Protein AF-0000000074354052 (afdb_homodimer)

InterPro domains:
  IPR057622 Probable histone-arginine methyltransferase CARM1-like, N-terminal PH domain [PF25350] (7-109)

Radius of gyration: 23.39 Å; Cα contacts (8 Å, |Δi|>4): 501; chains: 2; bounding box: 63×75×67 Å

Solvent-accessible surface area (backbone atoms only — not comparable to full-atom values): 14650 Å² total; per-residue (Å²): 132,87,76,74,74,60,53,74,43,72,28,43,28,38,32,38,60,72,40,87,70,68,42,72,45,75,46,59,20,44,34,38,42,46,92,59,32,38,36,37,25,76,29,68,84,57,49,89,54,59,51,77,39,55,42,89,58,40,46,80,41,44,43,48,68,32,30,33,37,42,37,33,72,46,42,85,48,95,86,54,77,44,56,21,47,48,34,38,40,33,35,84,37,47,65,56,36,51,51,49,53,50,50,50,52,53,50,48,52,49,46,52,50,50,50,46,49,48,52,50,47,52,49,50,53,50,51,52,52,54,54,56,58,61,67,71,108,130,86,77,74,74,60,54,74,45,73,26,42,28,39,32,39,61,72,41,87,72,69,43,70,46,75,46,60,21,42,33,37,41,46,92,62,34,39,35,37,26,76,29,68,84,56,50,89,53,60,50,77,40,56,43,90,58,40,47,79,39,45,43,48,68,32,30,34,37,42,37,32,72,44,42,85,46,95,88,54,78,45,55,22,48,46,33,37,39,32,36,81,36,46,67,57,35,50,51,49,52,50,51,51,53,52,50,45,52,49,47,51,50,51,50,48,48,47,52,48,46,53,49,50,53,50,53,52,52,53,54,57,57,61,69,71,108

Sequence (274 aa):
MDSNNNHTFTLASISLLESNPVKTVTGPLPAVFRSPELQFFLEPDGGQHSIIFDIRITQLYRLSEVQSLCVSEGSESTKEKTYSKGITIQFKDEEESSSFHGAFEQWKKEVVIQVAFFQLGFITERLLAERSNEHKYMDSNNNHTFTLASISLLESNPVKTVTGPLPAVFRSPELQFFLEPDGGQHSIIFDIRITQLYRLSEVQSLCVSEGSESTKEKTYSKGITIQFKDEEESSSFHGAFEQWKKEVVIQVAFFQLGFITERLLAERSNEHKY

Organism: Artemisia annua (NCBI:txid35608)

pLDDT: mean 84.45, std 15.11, range [26.36, 98.25]

Nearest PDB structures (foldseek):
  5a3f-assembly1_C  TM=5.938E-01  e=3.420E-02  Homo sapiens
  3suz-assembly1_A  TM=5.870E-01  e=5.029E-02  Rattus norvegicus
  3snh-assembly1_A-2  TM=5.818E-01  e=4.760E-02  Homo sapiens
  5a3f-assembly1_A  TM=5.160E-01  e=4.505E-02  Homo sapiens
  3f0w-assembly1_A  TM=5.824E-01  e=3.458E-01  Homo sapiens

Secondary structure (DSSP, 8-state):
------EEEEEEEEEETTSSSPEEEEEEEEEEEETTEEEEESSTT--S-EEEEEGGGEEEEE-SSSEEEEEE---B-SS-B---EEEEEE-SSHHHHHHHHHHHHHHHHHHHHHHHHHHHHHHHHHHHHHHHHHTT-/------EEEEEEEEEETTSSSPEEEEEEEEEEEETTEEEEESSTT--S-EEEEEGGGEEEEE-SSSEEEEEE---B-SS-B---EEEEEE-SSHHHHHHHHHHHHHHHHHHHHHHHHHHHHHHHHHHHHHHHHHTT-

Foldseek 3Di:
DPPQVWDKAFFQKKWWVPDVVIDIQGERWIWIDGVQKIKTASDHVSDDDIDIDRLQQWDWADPDLFKIKIKGQWDDDPPDGDHMTIMMTGHPGNVRVVVVVVVSVVRNVVNVVVVVVVVVVVVVVVVVVVVVVVVVD/DPPQVWDKAFFQKKWWVPDVVIDIQGERWIWIDGVQKIKTASDHVSDDDIDIDRLQQWDWADPDLFKIKIKGQWDDDPPDGDHMTIMMTGHPGNVRVVVVVVVSVVRNVVNVVVVVVVVVVVVVVVVVVVVVVVVVD

Structure (mmCIF, N/CA/C/O backbone):
data_AF-0000000074354052-model_v1
#
loop_
_entity.id
_entity.type
_entity.pdbx_description
1 polymer 'Protein arginine methyltransferase 4A'
#
loop_
_atom_site.group_PDB
_atom_site.id
_atom_site.type_symbol
_atom_site.label_atom_id
_atom_site.label_alt_id
_atom_site.label_comp_id
_atom_site.label_asym_id
_atom_site.label_entity_id
_atom_site.label_seq_id
_atom_site.pdbx_PDB_ins_code
_atom_site.Cartn_x
_atom_site.Cartn_y
_atom_site.Cartn_z
_atom_site.occupancy
_atom_site.B_iso_or_equiv
_atom_site.auth_seq_id
_atom_site.auth_comp_id
_atom_site.auth_asym_id
_atom_site.auth_atom_id
_atom_site.pdbx_PDB_model_num
ATOM 1 N N . MET A 1 1 ? 30.406 19.703 -4.809 1 26.36 1 MET A N 1
ATOM 2 C CA . MET A 1 1 ? 30.344 18.266 -4.625 1 26.36 1 MET A CA 1
ATOM 3 C C . MET A 1 1 ? 28.891 17.781 -4.715 1 26.36 1 MET A C 1
ATOM 5 O O . MET A 1 1 ? 28.047 18.203 -3.928 1 26.36 1 MET A O 1
ATOM 9 N N . ASP A 1 2 ? 28.234 17.797 -5.859 1 35.44 2 ASP A N 1
ATOM 10 C CA . ASP A 1 2 ? 26.953 17.297 -6.355 1 35.44 2 ASP A CA 1
ATOM 11 C C . ASP A 1 2 ? 26.641 15.914 -5.785 1 35.44 2 ASP A C 1
ATOM 13 O O . ASP A 1 2 ? 27.203 14.914 -6.227 1 35.44 2 ASP A O 1
ATOM 17 N N . SER A 1 3 ? 26.891 15.539 -4.562 1 38.34 3 SER A N 1
ATOM 18 C CA . SER A 1 3 ? 26.875 14.32 -3.754 1 38.34 3 SER A CA 1
ATOM 19 C C . SER A 1 3 ? 25.656 13.461 -4.059 1 38.34 3 SER A C 1
ATOM 21 O O . SER A 1 3 ? 24.578 13.688 -3.506 1 38.34 3 SER A O 1
ATOM 23 N N . ASN A 1 4 ? 25.312 13.258 -5.293 1 45.03 4 ASN A N 1
ATOM 24 C CA . ASN A 1 4 ? 24.359 12.32 -5.879 1 45.03 4 ASN A CA 1
ATOM 25 C C . ASN A 1 4 ? 24.484 10.93 -5.25 1 45.03 4 ASN A C 1
ATOM 27 O O . ASN A 1 4 ? 25.203 10.078 -5.758 1 45.03 4 ASN A O 1
ATOM 31 N N . ASN A 1 5 ? 24.875 10.789 -3.984 1 52.44 5 ASN A N 1
ATOM 32 C CA . ASN A 1 5 ? 25.031 9.547 -3.236 1 52.44 5 ASN A CA 1
ATOM 33 C C . ASN A 1 5 ? 23.984 8.516 -3.619 1 52.44 5 ASN A C 1
ATOM 35 O O . ASN A 1 5 ? 22.875 8.531 -3.094 1 52.44 5 ASN A O 1
ATOM 39 N N . ASN A 1 6 ? 24.078 8.133 -4.859 1 64 6 ASN A N 1
ATOM 40 C CA . ASN A 1 6 ? 23.266 7.008 -5.312 1 64 6 ASN A CA 1
ATOM 41 C C . ASN A 1 6 ? 23.5 5.77 -4.449 1 64 6 ASN A C 1
ATOM 43 O O . ASN A 1 6 ? 24.641 5.406 -4.176 1 64 6 ASN A O 1
ATOM 47 N N . HIS A 1 7 ? 22.641 5.453 -3.551 1 80.38 7 HIS A N 1
ATOM 48 C CA . HIS A 1 7 ? 22.656 4.203 -2.803 1 80.38 7 HIS A CA 1
ATOM 49 C C . HIS A 1 7 ? 21.938 3.094 -3.566 1 80.38 7 HIS A C 1
ATOM 51 O O . HIS A 1 7 ? 20.828 3.295 -4.055 1 80.38 7 HIS A O 1
ATOM 57 N N . THR A 1 8 ? 22.797 2.07 -3.947 1 89.69 8 THR A N 1
ATOM 58 C CA . THR A 1 8 ? 22.25 0.93 -4.676 1 89.69 8 THR A CA 1
ATOM 59 C C . THR A 1 8 ? 22.047 -0.261 -3.744 1 89.69 8 THR A C 1
ATOM 61 O O . THR A 1 8 ? 22.891 -0.535 -2.887 1 89.69 8 THR A O 1
ATOM 64 N N . PHE A 1 9 ? 20.953 -0.884 -3.863 1 95.12 9 PHE A N 1
ATOM 65 C CA . PHE A 1 9 ? 20.641 -2.1 -3.121 1 95.12 9 PHE A CA 1
ATOM 66 C C . PHE A 1 9 ? 20.422 -3.271 -4.07 1 95.12 9 PHE A C 1
ATOM 68 O O . PHE A 1 9 ? 20.031 -3.076 -5.227 1 95.12 9 PHE A O 1
ATOM 75 N N . THR A 1 10 ? 20.781 -4.418 -3.592 1 94.81 10 THR A N 1
ATOM 76 C CA . THR A 1 10 ? 20.531 -5.641 -4.344 1 94.81 10 THR A CA 1
ATOM 77 C C . THR A 1 10 ? 19.391 -6.434 -3.711 1 94.81 10 THR A C 1
ATOM 79 O O . THR A 1 10 ? 19.469 -6.852 -2.555 1 94.81 10 THR A O 1
ATOM 82 N N . LEU A 1 11 ? 18.438 -6.664 -4.504 1 96.94 11 LEU A N 1
ATOM 83 C CA . LEU A 1 11 ? 17.219 -7.309 -4.004 1 96.94 11 LEU A CA 1
ATOM 84 C C . LEU A 1 11 ? 17.156 -8.758 -4.461 1 96.94 11 LEU A C 1
ATOM 86 O O . LEU A 1 11 ? 17.625 -9.094 -5.555 1 96.94 11 LEU A O 1
ATOM 90 N N . ALA A 1 12 ? 16.547 -9.539 -3.646 1 96.75 12 ALA A N 1
ATOM 91 C CA . ALA A 1 12 ? 16.422 -10.953 -3.977 1 96.75 12 ALA A CA 1
ATOM 92 C C . ALA A 1 12 ? 15.336 -11.172 -5.035 1 96.75 12 ALA A C 1
ATOM 94 O O . ALA A 1 12 ? 15.5 -12 -5.934 1 96.75 12 ALA A O 1
ATOM 95 N N . SER A 1 13 ? 14.25 -10.469 -4.941 1 96.38 13 SER A N 1
ATOM 96 C CA . SER A 1 13 ? 13.195 -10.57 -5.945 1 96.38 13 SER A CA 1
ATOM 97 C C . SER A 1 13 ? 12.188 -9.438 -5.812 1 96.38 13 SER A C 1
ATOM 99 O O . SER A 1 13 ? 12.156 -8.742 -4.789 1 96.38 13 SER A O 1
ATOM 101 N N . ILE A 1 14 ? 11.43 -9.227 -6.844 1 96.38 14 ILE A N 1
ATOM 102 C CA . ILE A 1 14 ? 10.383 -8.211 -6.914 1 96.38 14 ILE A CA 1
ATOM 103 C C . ILE A 1 14 ? 9.109 -8.82 -7.496 1 96.38 14 ILE A C 1
ATOM 105 O O . ILE A 1 14 ? 9.164 -9.562 -8.484 1 96.38 14 ILE A O 1
ATOM 109 N N . SER A 1 15 ? 8.031 -8.57 -6.883 1 96.06 15 SER A N 1
ATOM 110 C CA . SER A 1 15 ? 6.75 -8.977 -7.449 1 96.06 15 SER A CA 1
ATOM 111 C C . SER A 1 15 ? 5.961 -7.77 -7.953 1 96.06 15 SER A C 1
ATOM 113 O O . SER A 1 15 ? 5.746 -6.809 -7.211 1 96.06 15 SER A O 1
ATOM 115 N N . LEU A 1 16 ? 5.539 -7.875 -9.156 1 95.69 16 LEU A N 1
ATOM 116 C CA . LEU A 1 16 ? 4.754 -6.82 -9.789 1 95.69 16 LEU A CA 1
ATOM 117 C C . LEU A 1 16 ? 3.264 -7.027 -9.539 1 95.69 16 LEU A C 1
ATOM 119 O O . LEU A 1 16 ? 2.648 -7.926 -10.117 1 95.69 16 LEU A O 1
ATOM 123 N N . LEU A 1 17 ? 2.676 -6.152 -8.781 1 95.88 17 LEU A N 1
ATOM 124 C CA . LEU A 1 17 ? 1.32 -6.387 -8.289 1 95.88 17 LEU A CA 1
ATOM 125 C C . LEU A 1 17 ? 0.289 -6.02 -9.352 1 95.88 17 LEU A C 1
ATOM 127 O O . LEU A 1 17 ? -0.869 -6.438 -9.266 1 95.88 17 LEU A O 1
ATOM 131 N N . GLU A 1 18 ? 0.677 -5.305 -10.32 1 91.62 18 GLU A N 1
ATOM 132 C CA . GLU A 1 18 ? -0.256 -4.898 -11.367 1 91.62 18 GLU A CA 1
ATOM 133 C C . GLU A 1 18 ? -0.514 -6.035 -12.352 1 91.62 18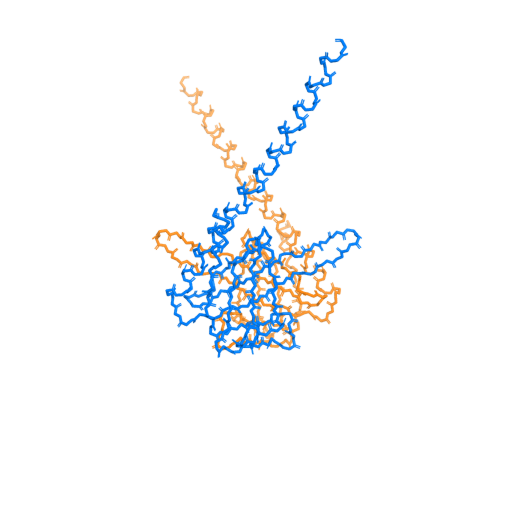 GLU A C 1
ATOM 135 O O . GLU A 1 18 ? -1.494 -6.012 -13.102 1 91.62 18 GLU A O 1
ATOM 140 N N . SER A 1 19 ? 0.412 -6.914 -12.32 1 89.62 19 SER A N 1
ATOM 141 C CA . SER A 1 19 ? 0.232 -8.055 -13.203 1 89.62 19 SER A CA 1
ATOM 142 C C . SER A 1 19 ? -0.749 -9.07 -12.617 1 89.62 19 SER A C 1
ATOM 144 O O . SER A 1 19 ? -0.775 -9.281 -11.406 1 89.62 19 SER A O 1
ATOM 146 N N . ASN A 1 20 ? -1.602 -9.625 -13.414 1 82.25 20 ASN A N 1
ATOM 147 C CA . ASN A 1 20 ? -2.531 -10.68 -13 1 82.25 20 ASN A CA 1
ATOM 148 C C . ASN A 1 20 ? -2.443 -11.891 -13.922 1 82.25 20 ASN A C 1
ATOM 150 O O . ASN A 1 20 ? -2.832 -11.82 -15.086 1 82.25 20 ASN A O 1
ATOM 154 N N . PRO A 1 21 ? -1.821 -12.953 -13.359 1 86.62 21 PRO A N 1
ATOM 155 C CA . PRO A 1 21 ? -1.34 -13.203 -11.992 1 86.62 21 PRO A CA 1
ATOM 156 C C . PRO A 1 21 ? -0.067 -12.422 -11.672 1 86.62 21 PRO A C 1
ATOM 158 O O . PRO A 1 21 ? 0.635 -11.977 -12.578 1 86.62 21 PRO A O 1
ATOM 161 N N . VAL A 1 22 ? 0.195 -12.32 -10.477 1 89.81 22 VAL A N 1
ATOM 162 C CA . VAL A 1 22 ? 1.362 -11.578 -10.016 1 89.81 22 VAL A CA 1
ATOM 163 C C . VAL A 1 22 ? 2.631 -12.188 -10.602 1 89.81 22 VAL A C 1
ATOM 165 O O . VAL A 1 22 ? 2.805 -13.406 -10.594 1 89.81 22 VAL A O 1
ATOM 168 N N . LYS A 1 23 ? 3.408 -11.32 -11.148 1 91.12 23 LYS A N 1
ATOM 169 C CA . LYS A 1 23 ? 4.688 -11.742 -11.711 1 91.12 23 LYS A CA 1
ATOM 170 C C . LYS A 1 23 ? 5.836 -11.438 -10.758 1 91.12 23 LYS A C 1
ATOM 172 O O . LYS A 1 23 ? 5.945 -10.32 -10.25 1 91.12 23 LYS A O 1
ATOM 177 N N . THR A 1 24 ? 6.652 -12.422 -10.547 1 93.44 24 THR A N 1
ATOM 178 C CA . THR A 1 24 ? 7.824 -12.234 -9.703 1 93.44 24 THR A CA 1
ATOM 179 C C . THR A 1 24 ? 9.109 -12.328 -10.523 1 93.44 24 THR A C 1
ATOM 181 O O . THR A 1 24 ? 9.273 -13.258 -11.32 1 93.44 24 THR A O 1
ATOM 184 N N . VAL A 1 25 ? 9.875 -11.336 -10.383 1 93.88 25 VAL A N 1
ATOM 185 C CA . VAL A 1 25 ? 11.195 -11.328 -11.008 1 93.88 25 VAL A CA 1
ATOM 186 C C . VAL A 1 25 ? 12.266 -11.664 -9.977 1 93.88 25 VAL A C 1
ATOM 188 O O . VAL A 1 25 ? 12.383 -10.984 -8.953 1 93.88 25 VAL A O 1
ATOM 191 N N . THR A 1 26 ? 12.961 -12.656 -10.219 1 94.38 26 THR A N 1
ATOM 192 C CA . THR A 1 26 ? 13.969 -13.102 -9.266 1 94.38 26 THR A CA 1
ATOM 193 C C . THR A 1 26 ? 15.328 -12.508 -9.609 1 94.38 26 THR A C 1
ATOM 195 O O . THR A 1 26 ? 15.695 -12.391 -10.781 1 94.38 26 THR A O 1
ATOM 198 N N . GLY A 1 27 ? 15.969 -12.203 -8.469 1 91.19 27 GLY A N 1
ATOM 199 C CA . GLY A 1 27 ? 17.25 -11.539 -8.617 1 91.19 27 GLY A CA 1
ATOM 200 C C . GLY A 1 27 ? 18.422 -12.508 -8.719 1 91.19 27 GLY A C 1
ATOM 201 O O . GLY A 1 27 ? 18.219 -13.711 -8.883 1 91.19 27 GLY A O 1
ATOM 202 N N . PRO A 1 28 ? 19.438 -11.672 -8.492 1 94.12 28 PRO A N 1
ATOM 203 C CA . PRO A 1 28 ? 19.656 -10.359 -7.895 1 94.12 28 PRO A CA 1
ATOM 204 C C . PRO A 1 28 ? 19.203 -9.211 -8.797 1 94.12 28 PRO A C 1
ATOM 206 O O . PRO A 1 28 ? 19.438 -9.242 -10.008 1 94.12 28 PRO A O 1
ATOM 209 N N . LEU A 1 29 ? 18.516 -8.156 -8.211 1 95.69 29 LEU A N 1
ATOM 210 C CA . LEU A 1 29 ? 18 -7.004 -8.93 1 95.69 29 LEU A CA 1
ATOM 211 C C . LEU A 1 29 ? 18.422 -5.703 -8.273 1 95.69 29 LEU A C 1
ATOM 213 O O . LEU A 1 29 ? 18.297 -5.543 -7.055 1 95.69 29 LEU A O 1
ATOM 217 N N . PRO A 1 30 ? 18.891 -4.762 -8.898 1 95.25 30 PRO A N 1
ATOM 218 C CA . PRO A 1 30 ? 19.312 -3.496 -8.297 1 95.25 30 PRO A CA 1
ATOM 219 C C . PRO A 1 30 ? 18.141 -2.547 -8.031 1 95.25 30 PRO A C 1
ATOM 221 O O . PRO A 1 30 ? 17.203 -2.482 -8.82 1 95.25 30 PRO A O 1
ATOM 224 N N . ALA A 1 31 ? 18.188 -1.879 -6.977 1 95.69 31 ALA A N 1
ATOM 225 C CA . ALA A 1 31 ? 17.359 -0.71 -6.66 1 95.69 31 ALA A CA 1
ATOM 226 C C . ALA A 1 31 ? 18.234 0.51 -6.379 1 95.69 31 ALA A C 1
ATOM 228 O O . ALA A 1 31 ? 19.188 0.431 -5.605 1 95.69 31 ALA A O 1
ATOM 229 N N . VAL A 1 32 ? 17.844 1.629 -6.977 1 93.88 32 VAL A N 1
ATOM 230 C CA . VAL A 1 32 ? 18.734 2.787 -6.906 1 93.88 32 VAL A CA 1
ATOM 231 C C . VAL A 1 32 ? 17.938 4.02 -6.488 1 93.88 32 VAL A C 1
ATOM 233 O O . VAL A 1 32 ? 16.891 4.316 -7.066 1 93.88 32 VAL A O 1
ATOM 236 N N . PHE A 1 33 ? 18.453 4.656 -5.492 1 92.62 33 PHE A N 1
ATOM 237 C CA . PHE A 1 33 ? 17.891 5.934 -5.078 1 92.62 33 PHE A CA 1
ATOM 238 C C . PHE A 1 33 ? 18.547 7.086 -5.844 1 92.62 33 PHE A C 1
ATOM 240 O O . PHE A 1 33 ? 19.766 7.238 -5.832 1 92.62 33 PHE A O 1
ATOM 247 N N . ARG A 1 34 ? 17.75 7.781 -6.555 1 84.88 34 ARG A N 1
ATOM 248 C CA . ARG A 1 34 ? 18.141 9.016 -7.227 1 84.88 34 ARG A CA 1
ATOM 249 C C . ARG A 1 34 ? 17.125 10.125 -6.969 1 84.88 34 ARG A C 1
ATOM 251 O O . ARG A 1 34 ? 16.062 10.164 -7.598 1 84.88 34 ARG A O 1
ATOM 258 N N . SER A 1 35 ? 17.328 10.953 -6.02 1 77.44 35 SER A N 1
ATOM 259 C CA . SER A 1 35 ? 16.344 11.938 -5.605 1 77.44 35 SER A CA 1
ATOM 260 C C . SER A 1 35 ? 15.805 12.719 -6.805 1 77.44 35 SER A C 1
ATOM 262 O O . SER A 1 35 ? 16.578 13.172 -7.652 1 77.44 35 SER A O 1
ATOM 264 N N . PRO A 1 36 ? 14.484 12.719 -6.82 1 86.69 36 PRO A N 1
ATOM 265 C CA . PRO A 1 36 ? 13.469 12.211 -5.891 1 86.69 36 PRO A CA 1
ATOM 266 C C . PRO A 1 36 ? 12.945 10.828 -6.289 1 86.69 36 PRO A C 1
ATOM 268 O O . PRO A 1 36 ? 11.805 10.484 -5.969 1 86.69 36 PRO A O 1
ATOM 271 N N . GLU A 1 37 ? 13.789 10.078 -7.055 1 90.88 37 GLU A N 1
ATOM 272 C CA . GLU A 1 37 ? 13.289 8.844 -7.645 1 90.88 37 GLU A CA 1
ATOM 273 C C . GLU A 1 37 ? 13.898 7.621 -6.961 1 90.88 37 GLU A C 1
ATOM 275 O O . GLU A 1 37 ? 15.031 7.668 -6.484 1 90.88 37 GLU A O 1
ATOM 280 N N . LEU A 1 38 ? 13.148 6.621 -6.812 1 95.38 38 LEU A N 1
ATOM 281 C CA . LEU A 1 38 ? 13.57 5.258 -6.504 1 95.38 38 LEU A CA 1
ATOM 282 C C . LEU A 1 38 ? 13.344 4.336 -7.695 1 95.38 38 LEU A C 1
ATOM 284 O O . LEU A 1 38 ? 12.211 4.184 -8.164 1 95.38 38 LEU A O 1
ATOM 288 N N . GLN A 1 39 ? 14.398 3.75 -8.203 1 95.25 39 GLN A N 1
ATOM 289 C CA . GLN A 1 39 ? 14.336 2.949 -9.422 1 95.25 39 GLN A CA 1
ATOM 290 C C . GLN A 1 39 ? 14.648 1.484 -9.133 1 95.25 39 GLN A C 1
ATOM 292 O O . GLN A 1 39 ? 15.648 1.174 -8.484 1 95.25 39 GLN A O 1
ATOM 297 N N . PHE A 1 40 ? 13.758 0.645 -9.602 1 96.38 40 PHE A N 1
ATOM 298 C CA . PHE A 1 40 ? 13.961 -0.796 -9.516 1 96.38 40 PHE A CA 1
ATOM 299 C C . PHE A 1 40 ? 14.25 -1.381 -10.891 1 96.38 40 PHE A C 1
ATOM 301 O O . PHE A 1 40 ? 13.43 -1.269 -11.805 1 96.38 40 PHE A O 1
ATOM 308 N N . PHE A 1 41 ? 15.367 -2.023 -11 1 94.69 41 PHE A N 1
ATOM 309 C CA . PHE A 1 41 ? 15.703 -2.682 -12.258 1 94.69 41 PHE A CA 1
ATOM 310 C C . PHE A 1 41 ? 15.203 -4.121 -12.266 1 94.69 41 PHE A C 1
ATOM 312 O O . PHE A 1 41 ? 15.344 -4.836 -11.273 1 94.69 41 PHE A O 1
ATOM 319 N N . LEU A 1 42 ? 14.57 -4.484 -13.297 1 94.69 42 LEU A N 1
ATOM 320 C CA . LEU A 1 42 ? 13.922 -5.789 -13.367 1 94.69 42 LEU A CA 1
ATOM 321 C C . LEU A 1 42 ? 14.789 -6.789 -14.125 1 94.69 42 LEU A C 1
ATOM 323 O O . LEU A 1 42 ? 14.344 -7.891 -14.453 1 94.69 42 LEU A O 1
ATOM 327 N N . GLU A 1 43 ? 15.945 -6.324 -14.516 1 89.38 43 GLU A N 1
ATOM 328 C CA . GLU A 1 43 ? 16.969 -7.191 -15.109 1 89.38 43 GLU A CA 1
ATOM 329 C C . GLU A 1 43 ? 18.266 -7.141 -14.312 1 89.38 43 GLU A C 1
ATOM 331 O O . GLU A 1 43 ? 18.656 -6.082 -13.812 1 89.38 43 GLU A O 1
ATOM 336 N N . PRO A 1 44 ? 18.797 -8.32 -14.102 1 75.19 44 PRO A N 1
ATOM 337 C CA . PRO A 1 44 ? 20 -8.383 -13.273 1 75.19 44 PRO A CA 1
ATOM 338 C C . PRO A 1 44 ? 21.078 -7.402 -13.727 1 75.19 44 PRO A C 1
ATOM 340 O O . PRO A 1 44 ? 21.828 -6.875 -12.906 1 75.19 44 PRO A O 1
ATOM 343 N N . ASP A 1 45 ? 21.172 -7.152 -14.969 1 74.44 45 ASP A N 1
ATOM 344 C CA . ASP A 1 45 ? 22.266 -6.301 -15.43 1 74.44 45 ASP A CA 1
ATOM 345 C C . ASP A 1 45 ? 21.844 -4.836 -15.477 1 74.44 45 ASP A C 1
ATOM 347 O O . ASP A 1 45 ? 22.562 -3.988 -16 1 74.44 45 ASP A O 1
ATOM 351 N N . GLY A 1 46 ? 20.734 -4.516 -14.828 1 67.62 46 GLY A N 1
ATOM 352 C CA . GLY A 1 46 ? 20.266 -3.143 -14.844 1 67.62 46 GLY A CA 1
ATOM 353 C C . GLY A 1 46 ? 19.75 -2.703 -16.203 1 67.62 46 GLY A C 1
ATOM 354 O O . GLY A 1 46 ? 19.969 -1.558 -16.609 1 67.62 46 GLY A O 1
ATOM 355 N N . GLY A 1 47 ? 19.266 -3.682 -16.953 1 67.44 47 GLY A N 1
ATOM 356 C CA . GLY A 1 47 ? 18.812 -3.398 -18.312 1 67.44 47 GLY A CA 1
ATOM 357 C C . GLY A 1 47 ? 17.766 -2.299 -18.375 1 67.44 47 GLY A C 1
ATOM 358 O O . GLY A 1 47 ? 17.656 -1.483 -17.453 1 67.44 47 GLY A O 1
ATOM 359 N N . GLN A 1 48 ? 17.125 -2.133 -19.422 1 76 48 GLN A N 1
ATOM 360 C CA . GLN A 1 48 ? 16.281 -0.995 -19.766 1 76 48 GLN A CA 1
ATOM 361 C C . GLN A 1 48 ? 14.93 -1.07 -19.047 1 76 48 GLN A C 1
ATOM 363 O O . GLN A 1 48 ? 14.305 -0.043 -18.781 1 76 48 GLN A O 1
ATOM 368 N N . HIS A 1 49 ? 14.586 -2.189 -18.547 1 89.75 49 HIS A N 1
ATOM 369 C CA . HIS A 1 49 ? 13.266 -2.299 -17.938 1 89.75 49 HIS A CA 1
ATOM 370 C C . HIS A 1 49 ? 13.32 -1.98 -16.453 1 89.75 49 HIS A C 1
ATOM 372 O O . HIS A 1 49 ? 14.062 -2.621 -15.695 1 89.75 49 HIS A O 1
ATOM 378 N N . SER A 1 50 ? 12.805 -0.931 -16.109 1 93.88 50 SER A N 1
ATOM 379 C CA . SER A 1 50 ? 12.797 -0.517 -14.711 1 93.88 50 SER A CA 1
ATOM 380 C C . SER A 1 50 ? 11.453 0.098 -14.32 1 93.88 50 SER A C 1
ATOM 382 O O . SER A 1 50 ? 10.648 0.437 -15.188 1 93.88 50 SER A O 1
ATOM 384 N N . ILE A 1 51 ? 11.211 0.087 -13.109 1 95.38 51 ILE A N 1
ATOM 385 C CA . ILE A 1 51 ? 10.062 0.782 -12.539 1 95.38 51 ILE A CA 1
ATOM 386 C C . ILE A 1 51 ? 10.547 1.94 -11.664 1 95.38 51 ILE A C 1
ATOM 388 O O . ILE A 1 51 ? 11.43 1.768 -10.82 1 95.38 51 ILE A O 1
ATOM 392 N N . ILE A 1 52 ? 10.023 3.098 -11.938 1 95.19 52 ILE A N 1
ATOM 393 C CA . ILE A 1 52 ? 10.453 4.281 -11.203 1 95.19 52 ILE A CA 1
ATOM 394 C C . ILE A 1 52 ? 9.328 4.754 -10.281 1 95.19 52 ILE A C 1
ATOM 396 O O . ILE A 1 52 ? 8.18 4.887 -10.711 1 95.19 52 ILE A O 1
ATOM 400 N N . PHE A 1 53 ? 9.664 5.004 -9.062 1 95.81 53 PHE A N 1
ATOM 401 C CA . PHE A 1 53 ? 8.75 5.574 -8.078 1 95.81 53 PHE A CA 1
ATOM 402 C C . PHE A 1 53 ? 9.18 6.984 -7.695 1 95.81 53 PHE A C 1
ATOM 404 O O . PHE A 1 53 ? 10.359 7.238 -7.457 1 95.81 53 PHE A O 1
ATOM 411 N N . ASP A 1 54 ? 8.234 7.906 -7.777 1 93.38 54 ASP A N 1
ATOM 412 C CA . ASP A 1 54 ? 8.43 9.203 -7.148 1 93.38 54 ASP A CA 1
ATOM 413 C C . ASP A 1 54 ? 8.359 9.094 -5.625 1 93.38 54 ASP A C 1
ATOM 415 O O . ASP A 1 54 ? 7.305 8.781 -5.07 1 93.38 54 ASP A O 1
ATOM 419 N N . ILE A 1 55 ? 9.391 9.391 -4.934 1 92.44 55 ILE A N 1
ATOM 420 C CA . ILE A 1 55 ? 9.523 9.156 -3.5 1 92.44 55 ILE A CA 1
ATOM 421 C C . ILE A 1 55 ? 8.531 10.031 -2.738 1 92.44 55 ILE A C 1
ATOM 423 O O . ILE A 1 55 ? 8.07 9.664 -1.654 1 92.44 55 ILE A O 1
ATOM 427 N N . ARG A 1 56 ? 8.172 11.164 -3.311 1 87.94 56 ARG A N 1
ATOM 428 C CA . ARG A 1 56 ? 7.293 12.125 -2.654 1 87.94 56 ARG A CA 1
ATOM 429 C C . ARG A 1 56 ? 5.906 11.523 -2.42 1 87.94 56 ARG A C 1
ATOM 431 O O . ARG A 1 56 ? 5.246 11.852 -1.432 1 87.94 56 ARG A O 1
ATOM 438 N N . ILE A 1 57 ? 5.492 10.625 -3.256 1 91.88 57 ILE A N 1
ATOM 439 C CA . ILE A 1 57 ? 4.141 10.086 -3.16 1 91.88 57 ILE A CA 1
ATOM 440 C C . ILE A 1 57 ? 4.199 8.586 -2.922 1 91.88 57 ILE A C 1
ATOM 442 O O . ILE A 1 57 ? 3.201 7.879 -3.105 1 91.88 57 ILE A O 1
ATOM 446 N N . THR A 1 58 ? 5.379 8.117 -2.668 1 94.94 58 THR A N 1
ATOM 447 C CA . THR A 1 58 ? 5.574 6.684 -2.461 1 94.94 58 THR A CA 1
ATOM 448 C C . THR A 1 58 ? 5.648 6.359 -0.972 1 94.94 58 THR A C 1
ATOM 450 O O . THR A 1 58 ? 6.242 7.113 -0.196 1 94.94 58 THR A O 1
ATOM 453 N N . GLN A 1 59 ? 5.078 5.262 -0.616 1 95.44 59 GLN A N 1
ATOM 454 C CA . GLN A 1 59 ? 5.18 4.734 0.741 1 95.44 59 GLN A CA 1
ATOM 455 C C . GLN A 1 59 ? 5.809 3.344 0.744 1 95.44 59 GLN A C 1
ATOM 457 O O . GLN A 1 59 ? 5.629 2.574 -0.201 1 95.44 59 GLN A O 1
ATOM 462 N N . LEU A 1 60 ? 6.539 3.105 1.792 1 96.94 60 LEU A N 1
ATOM 463 C CA . LEU A 1 60 ? 7.188 1.816 2.008 1 96.94 60 LEU A CA 1
ATOM 464 C C . LEU A 1 60 ? 6.664 1.148 3.273 1 96.94 60 LEU A C 1
ATOM 466 O O . LEU A 1 60 ? 6.719 1.734 4.359 1 96.94 60 LEU A O 1
ATOM 470 N N . TYR A 1 61 ? 6.137 -0.076 3.096 1 95.94 61 TYR A N 1
ATOM 471 C CA . TYR A 1 61 ? 5.559 -0.817 4.211 1 95.94 61 TYR A CA 1
ATOM 472 C C . TYR A 1 61 ? 6.352 -2.09 4.488 1 95.94 61 TYR A C 1
ATOM 474 O O . TYR A 1 61 ? 6.664 -2.848 3.566 1 95.94 61 TYR A O 1
ATOM 482 N N . ARG A 1 62 ? 6.562 -2.318 5.758 1 96.62 62 ARG A N 1
ATOM 483 C CA . ARG A 1 62 ? 7.18 -3.584 6.141 1 96.62 62 ARG A CA 1
ATOM 484 C C . ARG A 1 62 ? 6.141 -4.695 6.234 1 96.62 62 ARG A C 1
ATOM 486 O O . ARG A 1 62 ? 5.273 -4.668 7.109 1 96.62 62 ARG A O 1
ATOM 493 N N . LEU A 1 63 ? 6.309 -5.688 5.367 1 96.38 63 LEU A N 1
ATOM 494 C CA . LEU A 1 63 ? 5.391 -6.82 5.406 1 96.38 63 LEU A CA 1
ATOM 495 C C . LEU A 1 63 ? 5.93 -7.926 6.309 1 96.38 63 LEU A C 1
ATOM 497 O O . LEU A 1 63 ? 5.168 -8.75 6.812 1 96.38 63 LEU A O 1
ATOM 501 N N . SER A 1 64 ? 7.152 -8.039 6.438 1 95.56 64 SER A N 1
ATOM 502 C CA . SER A 1 64 ? 7.891 -8.977 7.277 1 95.56 64 SER A CA 1
ATOM 503 C C . SER A 1 64 ? 9.32 -8.5 7.516 1 95.56 64 SER A C 1
ATOM 505 O O . SER A 1 64 ? 9.664 -7.363 7.172 1 95.56 64 SER A O 1
ATOM 507 N N . GLU A 1 65 ? 10.125 -9.336 8.078 1 94.75 65 GLU A N 1
ATOM 508 C CA . GLU A 1 65 ? 11.523 -9 8.336 1 94.75 65 GLU A CA 1
ATOM 509 C C . GLU A 1 65 ? 12.289 -8.797 7.027 1 94.75 65 GLU A C 1
ATOM 511 O O . GLU A 1 65 ? 13.227 -8.008 6.965 1 94.75 65 GLU A O 1
ATOM 516 N N . VAL A 1 66 ? 11.82 -9.453 6.02 1 97.31 66 VAL A N 1
ATOM 517 C CA . VAL A 1 66 ? 12.648 -9.445 4.82 1 97.31 66 VAL A CA 1
ATOM 518 C C . VAL A 1 66 ? 11.812 -9.047 3.611 1 97.31 66 VAL A C 1
ATOM 520 O O . VAL A 1 66 ? 12.258 -9.172 2.469 1 97.31 66 VAL A O 1
ATOM 523 N N . GLN A 1 67 ? 10.586 -8.648 3.834 1 97.56 67 GLN A N 1
ATOM 524 C CA . GLN A 1 67 ? 9.695 -8.289 2.734 1 97.56 67 GLN A CA 1
ATOM 525 C C . GLN A 1 67 ? 9.078 -6.91 2.949 1 97.56 67 GLN A C 1
ATOM 527 O O . GLN A 1 67 ? 8.688 -6.566 4.066 1 97.56 67 GLN A O 1
ATOM 532 N N . SER A 1 68 ? 8.977 -6.148 1.881 1 97.75 68 SER A N 1
ATOM 533 C CA . SER A 1 68 ? 8.367 -4.824 1.94 1 97.75 68 SER A CA 1
ATOM 534 C C . SER A 1 68 ? 7.406 -4.605 0.777 1 97.75 68 SER A C 1
ATOM 536 O O . SER A 1 68 ? 7.449 -5.336 -0.216 1 97.75 68 SER A O 1
ATOM 538 N N . LEU A 1 69 ? 6.555 -3.77 0.962 1 98.12 69 LEU A N 1
ATOM 539 C CA . LEU A 1 69 ? 5.637 -3.293 -0.067 1 98.12 69 LEU A CA 1
ATOM 540 C C . LEU A 1 69 ? 5.918 -1.836 -0.414 1 98.12 69 LEU A C 1
ATOM 542 O O . LEU A 1 69 ? 5.973 -0.981 0.474 1 98.12 69 LEU A O 1
ATOM 546 N N . CYS A 1 70 ? 6.188 -1.551 -1.631 1 98.25 70 CYS A N 1
ATOM 547 C CA . CYS A 1 70 ? 6.398 -0.203 -2.148 1 98.25 70 CYS A CA 1
ATOM 548 C C . CYS A 1 70 ? 5.215 0.248 -2.994 1 98.25 70 CYS A C 1
ATOM 550 O O . CYS A 1 70 ? 4.867 -0.404 -3.98 1 98.25 70 CYS A O 1
ATOM 552 N N . VAL A 1 71 ? 4.582 1.406 -2.594 1 97.88 71 VAL A N 1
ATOM 553 C CA . VAL A 1 71 ? 3.346 1.797 -3.262 1 97.88 71 VAL A CA 1
ATOM 554 C C . VAL A 1 71 ? 3.367 3.295 -3.553 1 97.88 71 VAL A C 1
ATOM 556 O O . VAL A 1 71 ? 3.756 4.094 -2.699 1 97.88 71 VAL A O 1
ATOM 559 N N . SER A 1 72 ? 3.053 3.633 -4.738 1 96.06 72 SER A N 1
ATOM 560 C CA . SER A 1 72 ? 2.793 5.027 -5.078 1 96.06 72 SER A CA 1
ATOM 561 C C . SER A 1 72 ? 1.321 5.25 -5.41 1 96.06 72 SER A C 1
ATOM 563 O O . SER A 1 72 ? 0.701 4.426 -6.086 1 96.06 72 SER A O 1
ATOM 565 N N . GLU A 1 73 ? 0.833 6.32 -4.938 1 91.94 73 GLU A N 1
ATOM 566 C CA . GLU A 1 73 ? -0.598 6.582 -5.059 1 91.94 73 GLU A CA 1
ATOM 567 C C . GLU A 1 73 ? -0.932 7.203 -6.414 1 91.94 73 GLU A C 1
ATOM 569 O O . GLU A 1 73 ? -0.224 8.094 -6.883 1 91.94 73 GLU A O 1
ATOM 574 N N . GLY A 1 74 ? -2.002 6.602 -6.941 1 91.81 74 GLY A N 1
ATOM 575 C CA . GLY A 1 74 ? -2.545 7.207 -8.148 1 91.81 74 GLY A CA 1
ATOM 576 C C . GLY A 1 74 ? -3.42 8.414 -7.863 1 91.81 74 GLY A C 1
ATOM 577 O O . GLY A 1 74 ? -3.613 8.789 -6.707 1 91.81 74 GLY A O 1
ATOM 578 N N . SER A 1 75 ? -3.814 9.086 -8.969 1 83.75 75 SER A N 1
ATOM 579 C CA . SER A 1 75 ? -4.641 10.281 -8.828 1 83.75 75 SER A CA 1
ATOM 580 C C . SER A 1 75 ? -5.957 10.133 -9.578 1 83.75 75 SER A C 1
ATOM 582 O O . SER A 1 75 ? -6.02 9.453 -10.609 1 83.75 75 SER A O 1
ATOM 584 N N . GLU A 1 76 ? -6.996 10.516 -8.844 1 74.94 76 GLU A N 1
ATOM 585 C CA . GLU A 1 76 ? -8.289 10.555 -9.516 1 74.94 76 GLU A CA 1
ATOM 586 C C . GLU A 1 76 ? -8.711 11.992 -9.82 1 74.94 76 GLU A C 1
ATOM 588 O O . GLU A 1 76 ? -9.164 12.719 -8.93 1 74.94 76 GLU A O 1
ATOM 593 N N . SER A 1 77 ? -8.117 12.523 -10.711 1 68.19 77 SER A N 1
ATOM 594 C CA . SER A 1 77 ? -8.555 13.867 -11.078 1 68.19 77 SER A CA 1
ATOM 595 C C . SER A 1 77 ? -9.555 13.828 -12.227 1 68.19 77 SER A C 1
ATOM 597 O O . SER A 1 77 ? -9.711 12.789 -12.883 1 68.19 77 SER A O 1
ATOM 599 N N . THR A 1 78 ? -10.32 14.836 -12.352 1 68.38 78 THR A N 1
ATOM 600 C CA . THR A 1 78 ? -11.336 14.977 -13.391 1 68.38 78 THR A CA 1
ATOM 601 C C . THR A 1 78 ? -10.727 14.789 -14.773 1 68.38 78 THR A C 1
ATOM 603 O O . THR A 1 78 ? -11.406 14.359 -15.703 1 68.38 78 THR A O 1
ATOM 606 N N . LYS A 1 79 ? -9.547 15.094 -15 1 69 79 LYS A N 1
ATOM 607 C CA . LYS A 1 79 ? -8.992 15.094 -16.359 1 69 79 LYS A CA 1
ATOM 608 C C . LYS A 1 79 ? -8.32 13.766 -16.672 1 69 79 LYS A C 1
ATOM 610 O O . LYS A 1 79 ? -8.422 13.258 -17.781 1 69 79 LYS A O 1
ATOM 615 N N . GLU A 1 80 ? -7.52 13.141 -15.688 1 78.06 80 GLU A N 1
ATOM 616 C CA . GLU A 1 80 ? -6.766 11.922 -15.969 1 78.06 80 GLU A CA 1
ATOM 617 C C . GLU A 1 80 ? -6.73 11 -14.75 1 78.06 80 GLU A C 1
ATOM 619 O O . GLU A 1 80 ? -6.32 11.414 -13.664 1 78.06 80 GLU A O 1
ATOM 624 N N . LYS A 1 81 ? -7.332 9.883 -14.992 1 83.88 81 LYS A N 1
ATOM 625 C CA . LYS A 1 81 ? -7.27 8.852 -13.961 1 83.88 81 LYS A CA 1
ATOM 626 C C . LYS A 1 81 ? -5.957 8.07 -14.031 1 83.88 81 LYS A C 1
ATOM 628 O O . LYS A 1 81 ? -5.57 7.602 -15.109 1 83.88 81 LYS A O 1
ATOM 633 N N . THR A 1 82 ? -5.113 8.172 -13.008 1 89.31 82 THR A N 1
ATOM 634 C CA . THR A 1 82 ? -3.912 7.348 -12.914 1 89.31 82 THR A CA 1
ATOM 635 C C . THR A 1 82 ? -4.051 6.316 -11.797 1 89.31 82 THR A C 1
ATOM 637 O O . THR A 1 82 ? -4.691 6.582 -10.773 1 89.31 82 THR A O 1
ATOM 640 N N . TYR A 1 83 ? -3.541 5.238 -12.039 1 95.12 83 TYR A N 1
ATOM 641 C CA . TYR A 1 83 ? -3.584 4.152 -11.07 1 95.12 83 TYR A CA 1
ATOM 642 C C . TYR A 1 83 ? -2.34 4.16 -10.188 1 95.12 83 TYR A C 1
ATOM 644 O O . TYR A 1 83 ? -1.32 4.754 -10.547 1 95.12 83 TYR A O 1
ATOM 652 N N . SER A 1 84 ? -2.521 3.496 -9.078 1 96.06 84 SER A N 1
ATOM 653 C CA . SER A 1 84 ? -1.394 3.305 -8.18 1 96.06 84 SER A CA 1
ATOM 654 C C . SER A 1 84 ? -0.44 2.236 -8.703 1 96.06 84 SER A C 1
ATOM 656 O O . SER A 1 84 ? -0.826 1.4 -9.523 1 96.06 84 SER A O 1
ATOM 658 N N . LYS A 1 85 ? 0.75 2.367 -8.258 1 95.88 85 LYS A N 1
ATOM 659 C CA . LYS A 1 85 ? 1.775 1.36 -8.516 1 95.88 85 LYS A CA 1
ATOM 660 C C . LYS A 1 85 ? 2.197 0.667 -7.223 1 95.88 85 LYS A C 1
ATOM 662 O O . LYS A 1 85 ? 2.316 1.309 -6.18 1 95.88 85 LYS A O 1
ATOM 667 N N . GLY A 1 86 ? 2.303 -0.601 -7.312 1 97.12 86 GLY A N 1
ATOM 668 C CA . GLY A 1 86 ? 2.746 -1.353 -6.148 1 97.12 86 GLY A CA 1
ATOM 669 C C . GLY A 1 86 ? 3.607 -2.549 -6.504 1 97.12 86 GLY A C 1
ATOM 670 O O . GLY A 1 86 ? 3.33 -3.254 -7.477 1 97.12 86 GLY A O 1
ATOM 671 N N . ILE A 1 87 ? 4.668 -2.727 -5.781 1 97.56 87 ILE A N 1
ATOM 672 C CA . ILE A 1 87 ? 5.492 -3.924 -5.902 1 97.56 87 ILE A CA 1
ATOM 673 C C . ILE A 1 87 ? 5.824 -4.461 -4.512 1 97.56 87 ILE A C 1
ATOM 675 O O . ILE A 1 87 ? 5.883 -3.699 -3.543 1 97.56 87 ILE A O 1
ATOM 679 N N . THR A 1 88 ? 6 -5.723 -4.402 1 97.62 88 THR A N 1
ATOM 680 C CA . THR A 1 88 ? 6.637 -6.27 -3.207 1 97.62 88 THR A CA 1
ATOM 681 C C . THR A 1 88 ? 8.117 -6.531 -3.455 1 97.62 88 THR A C 1
ATOM 683 O O . THR A 1 88 ? 8.516 -6.887 -4.566 1 97.62 88 THR A O 1
ATOM 686 N N . ILE A 1 89 ? 8.859 -6.336 -2.471 1 97.75 89 ILE A N 1
ATOM 687 C CA . ILE A 1 89 ? 10.312 -6.484 -2.529 1 97.75 89 ILE A CA 1
ATOM 688 C C . ILE A 1 89 ? 10.758 -7.562 -1.546 1 97.75 89 ILE A C 1
ATOM 690 O O . ILE A 1 89 ? 10.352 -7.559 -0.382 1 97.75 89 ILE A O 1
ATOM 694 N N . GLN A 1 90 ? 11.539 -8.469 -1.971 1 97.69 90 GLN A N 1
ATOM 695 C CA . GLN A 1 90 ? 12.164 -9.477 -1.118 1 97.69 90 GLN A CA 1
ATOM 696 C C . GLN A 1 90 ? 13.648 -9.18 -0.919 1 97.69 90 GLN A C 1
ATOM 698 O O . GLN A 1 90 ? 14.391 -9.031 -1.891 1 97.69 90 GLN A O 1
ATOM 703 N N . PHE A 1 91 ? 14.023 -9.156 0.333 1 97.56 91 PHE A N 1
ATOM 704 C CA . PHE A 1 91 ? 15.422 -8.922 0.666 1 97.56 91 PHE A CA 1
ATOM 705 C C . PHE A 1 91 ? 16.109 -10.219 1.05 1 97.56 91 PHE A C 1
ATOM 707 O O . PHE A 1 91 ? 15.453 -11.195 1.409 1 97.56 91 PHE A O 1
ATOM 714 N N . LYS A 1 92 ? 17.391 -10.18 0.982 1 96.31 92 LYS A N 1
ATOM 715 C CA . LYS A 1 92 ? 18.172 -11.352 1.367 1 96.31 92 LYS A CA 1
ATOM 716 C C . LYS A 1 92 ? 18.062 -11.609 2.867 1 96.31 92 LYS A C 1
ATOM 718 O O . LYS A 1 92 ? 17.984 -12.766 3.297 1 96.31 92 LYS A O 1
ATOM 723 N N . ASP A 1 93 ? 18.094 -10.516 3.59 1 96.94 93 ASP A N 1
ATOM 724 C CA . ASP A 1 93 ? 18.016 -10.656 5.039 1 96.94 93 ASP A CA 1
ATOM 725 C C . ASP A 1 93 ? 17.453 -9.383 5.68 1 96.94 93 ASP A C 1
ATOM 727 O O . ASP A 1 93 ? 17.141 -8.414 4.984 1 96.94 93 ASP A O 1
ATOM 731 N N . GLU A 1 94 ? 17.344 -9.414 6.988 1 96.5 94 GLU A N 1
ATOM 732 C CA . GLU A 1 94 ? 16.719 -8.32 7.727 1 96.5 94 GLU A CA 1
ATOM 733 C C . GLU A 1 94 ? 17.578 -7.066 7.695 1 96.5 94 GLU A C 1
ATOM 735 O O . GLU A 1 94 ? 17.062 -5.945 7.695 1 96.5 94 GLU A O 1
ATOM 740 N N . GLU A 1 95 ? 18.859 -7.27 7.711 1 96.62 95 GLU A N 1
ATOM 741 C CA . GLU A 1 95 ? 19.781 -6.133 7.688 1 96.62 95 GLU A CA 1
ATOM 742 C C . GLU A 1 95 ? 19.594 -5.305 6.418 1 96.62 95 GLU A C 1
ATOM 744 O O . GLU A 1 95 ? 19.516 -4.078 6.477 1 96.62 95 GLU A O 1
ATOM 749 N N . GLU A 1 96 ? 19.531 -6.039 5.332 1 95.62 96 GLU A N 1
ATOM 750 C CA . GLU A 1 96 ? 19.297 -5.359 4.062 1 95.62 96 GLU A CA 1
ATOM 751 C C . GLU A 1 96 ? 17.953 -4.637 4.055 1 95.62 96 GLU A C 1
ATOM 753 O O . GLU A 1 96 ? 17.859 -3.5 3.582 1 95.62 96 GLU A O 1
ATOM 758 N N . SER A 1 97 ? 16.969 -5.246 4.531 1 96.88 97 SER A N 1
ATOM 759 C CA . SER A 1 97 ? 15.641 -4.641 4.609 1 96.88 97 SER A CA 1
ATOM 760 C C . SER A 1 97 ? 15.664 -3.363 5.441 1 96.88 97 SER A C 1
ATOM 762 O O . SER A 1 97 ? 15.188 -2.318 5 1 96.88 97 SER A O 1
ATOM 764 N N . SER A 1 98 ? 16.312 -3.424 6.566 1 95.75 98 SER A N 1
ATOM 765 C CA . SER A 1 98 ? 16.375 -2.277 7.469 1 95.75 98 SER A CA 1
ATOM 766 C C . SER A 1 98 ? 17.172 -1.132 6.844 1 95.75 98 SER A C 1
ATOM 768 O O . SER A 1 98 ? 16.781 0.034 6.973 1 95.75 98 SER A O 1
ATOM 770 N N . SER A 1 99 ? 18.266 -1.52 6.223 1 96.25 99 SER A N 1
ATOM 771 C CA . SER A 1 99 ? 19.078 -0.5 5.57 1 96.25 99 SER A CA 1
ATOM 772 C C . SER A 1 99 ? 18.312 0.184 4.445 1 96.25 99 SER A C 1
ATOM 774 O O . SER A 1 99 ? 18.438 1.396 4.254 1 96.25 99 SER A O 1
ATOM 776 N N . PHE A 1 100 ? 17.578 -0.569 3.713 1 96.12 100 PHE A N 1
ATOM 777 C CA . PHE A 1 100 ? 16.766 -0.023 2.631 1 96.12 100 PHE A CA 1
ATOM 778 C C . PHE A 1 100 ? 15.727 0.956 3.174 1 96.12 100 PHE A C 1
ATOM 780 O O . PHE A 1 100 ? 15.57 2.057 2.643 1 96.12 100 PHE A O 1
ATOM 787 N N . HIS A 1 101 ? 15.023 0.589 4.195 1 96.38 101 HIS A N 1
ATOM 788 C CA . HIS A 1 101 ? 14.031 1.457 4.816 1 96.38 101 HIS A CA 1
ATOM 789 C C . HIS A 1 101 ? 14.672 2.73 5.355 1 96.38 101 HIS A C 1
ATOM 791 O O . HIS A 1 101 ? 14.117 3.822 5.203 1 96.38 101 HIS A O 1
ATOM 797 N N . GLY A 1 102 ? 15.797 2.535 5.973 1 94.94 102 GLY A N 1
ATOM 798 C CA . GLY A 1 102 ? 16.531 3.705 6.426 1 94.94 102 GLY A CA 1
ATOM 799 C C . GLY A 1 102 ? 16.875 4.672 5.309 1 94.94 102 GLY A C 1
ATOM 800 O O . GLY A 1 102 ? 16.688 5.883 5.453 1 94.94 102 GLY A O 1
ATOM 801 N N . ALA A 1 103 ? 17.406 4.117 4.219 1 93.56 103 ALA A N 1
ATOM 802 C CA . ALA A 1 103 ? 17.734 4.945 3.059 1 93.56 103 ALA A C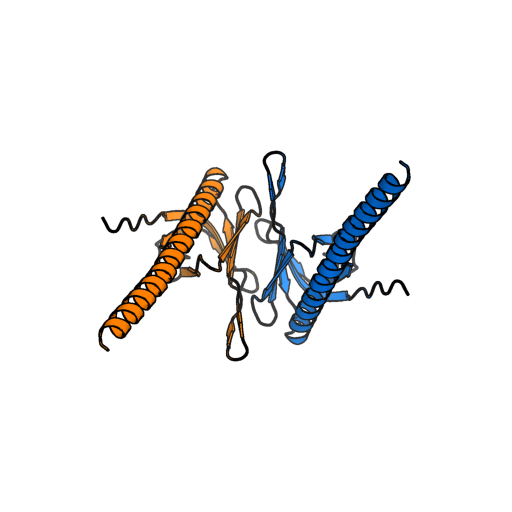A 1
ATOM 803 C C . ALA A 1 103 ? 16.484 5.645 2.523 1 93.56 103 ALA A C 1
ATOM 805 O O . ALA A 1 103 ? 16.516 6.832 2.193 1 93.56 103 ALA A O 1
ATOM 806 N N . PHE A 1 104 ? 15.406 4.934 2.461 1 94.06 104 PHE A N 1
ATOM 807 C CA . PHE A 1 104 ? 14.156 5.492 1.974 1 94.06 104 PHE A CA 1
ATOM 808 C C . PHE A 1 104 ? 13.719 6.68 2.828 1 94.06 104 PHE A C 1
ATOM 810 O O . PHE A 1 104 ? 13.359 7.73 2.299 1 94.06 104 PHE A O 1
ATOM 817 N N . GLU A 1 105 ? 13.773 6.512 4.086 1 91.56 105 GLU A N 1
ATOM 818 C CA . GLU A 1 105 ? 13.391 7.582 5 1 91.56 105 GLU A CA 1
ATOM 819 C C . GLU A 1 105 ? 14.305 8.797 4.844 1 91.56 105 GLU A C 1
ATOM 821 O O . GLU A 1 105 ? 13.844 9.938 4.879 1 91.56 105 GLU A O 1
ATOM 826 N N . GLN A 1 106 ? 15.578 8.57 4.77 1 89.06 106 GLN A N 1
ATOM 827 C CA . GLN A 1 106 ? 16.531 9.656 4.602 1 89.06 106 GLN A CA 1
ATOM 828 C C . GLN A 1 106 ? 16.281 10.43 3.312 1 89.06 106 GLN A C 1
ATOM 830 O O . GLN A 1 106 ? 16.297 11.656 3.307 1 89.06 106 GLN A O 1
ATOM 835 N N . TRP A 1 107 ? 16.031 9.68 2.283 1 87.75 107 TRP A N 1
ATOM 836 C CA . TRP A 1 107 ? 15.781 10.305 0.989 1 87.75 107 TRP A CA 1
ATOM 837 C C . TRP A 1 107 ? 14.484 11.109 1.012 1 87.75 107 TRP A C 1
ATOM 839 O O . TRP A 1 107 ? 14.406 12.203 0.443 1 87.75 107 TRP A O 1
ATOM 849 N N . LYS A 1 108 ? 13.461 10.539 1.603 1 87.5 108 LYS A N 1
ATOM 850 C CA . LYS A 1 108 ? 12.188 11.25 1.734 1 87.5 108 LYS A CA 1
ATOM 851 C C . LYS A 1 108 ? 12.375 12.578 2.469 1 87.5 108 LYS A C 1
ATOM 853 O O . LYS A 1 108 ? 11.789 13.594 2.084 1 87.5 108 LYS A O 1
ATOM 858 N N . LYS A 1 109 ? 13.133 12.617 3.539 1 85.5 109 LYS A N 1
ATOM 859 C CA . LYS A 1 109 ? 13.414 13.836 4.285 1 85.5 109 LYS A CA 1
ATOM 860 C C . LYS A 1 109 ? 14.133 14.859 3.41 1 85.5 109 LYS A C 1
ATOM 862 O O . LYS A 1 109 ? 13.828 16.062 3.469 1 85.5 109 LYS A O 1
ATOM 867 N N . GLU A 1 110 ? 15.07 14.398 2.648 1 80.94 110 GLU A N 1
ATOM 868 C CA . GLU A 1 110 ? 15.828 15.289 1.767 1 80.94 110 GLU A CA 1
ATOM 869 C C . GLU A 1 110 ? 14.922 15.938 0.727 1 80.94 110 GLU A C 1
ATOM 871 O O . GLU A 1 110 ? 15.07 17.125 0.416 1 80.94 110 GLU A O 1
ATOM 876 N N . VAL A 1 111 ? 14.086 15.18 0.168 1 79 111 VAL A N 1
ATOM 877 C CA . VAL A 1 111 ? 13.148 15.695 -0.827 1 79 111 VAL A CA 1
ATOM 878 C C . VAL A 1 111 ? 12.258 16.766 -0.196 1 79 111 VAL A C 1
ATOM 880 O O . VAL A 1 111 ? 11.984 17.797 -0.811 1 79 111 VAL A O 1
ATOM 883 N N . VAL A 1 112 ? 11.805 16.531 0.993 1 72.56 112 VAL A N 1
ATOM 884 C CA . VAL A 1 112 ? 10.961 17.5 1.7 1 72.56 112 VAL A CA 1
ATOM 885 C C . VAL A 1 112 ? 11.734 18.797 1.926 1 72.56 112 VAL A C 1
ATOM 887 O O . VAL A 1 112 ? 11.195 19.891 1.734 1 72.56 112 VAL A O 1
ATOM 890 N N . ILE A 1 113 ? 12.992 18.656 2.256 1 70.88 113 ILE A N 1
ATOM 891 C CA . ILE A 1 113 ? 13.844 19.828 2.492 1 70.88 113 ILE A CA 1
ATOM 892 C C . ILE A 1 113 ? 14.047 20.594 1.186 1 70.88 113 ILE A C 1
ATOM 894 O O . ILE A 1 113 ? 13.938 21.812 1.153 1 70.88 113 ILE A O 1
ATOM 898 N N . GLN A 1 114 ? 14.266 19.797 0.163 1 69.62 114 GLN A N 1
ATOM 899 C CA . GLN A 1 114 ? 14.469 20.438 -1.132 1 69.62 114 GLN A CA 1
ATOM 900 C C . GLN A 1 114 ? 13.219 21.188 -1.572 1 69.62 114 GLN A C 1
ATOM 902 O O . GLN A 1 114 ? 13.312 22.312 -2.084 1 69.62 114 GLN A O 1
ATOM 907 N N . VAL A 1 115 ? 12.086 20.609 -1.379 1 67.38 115 VAL A N 1
ATOM 908 C CA . VAL A 1 115 ? 10.82 21.234 -1.766 1 67.38 115 VAL A CA 1
ATOM 909 C C . VAL A 1 115 ? 10.57 22.469 -0.905 1 67.38 115 VAL A C 1
ATOM 911 O O . VAL A 1 115 ? 10.148 23.516 -1.412 1 67.38 115 VAL A O 1
ATOM 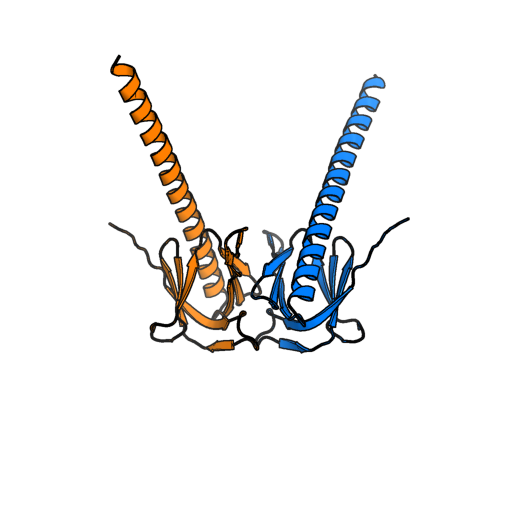914 N N . ALA A 1 116 ? 10.875 22.281 0.307 1 67.94 116 ALA A N 1
ATOM 915 C CA . ALA A 1 116 ? 10.719 23.422 1.214 1 67.94 116 ALA A CA 1
ATOM 916 C C . ALA A 1 116 ? 11.648 24.562 0.833 1 67.94 116 ALA A C 1
ATOM 918 O O . ALA A 1 116 ? 11.242 25.719 0.805 1 67.94 116 ALA A O 1
ATOM 919 N N . PHE A 1 117 ? 12.812 24.234 0.538 1 69.81 117 PHE A N 1
ATOM 920 C CA . PHE A 1 117 ? 13.781 25.234 0.125 1 69.81 117 PHE A CA 1
ATOM 921 C C . PHE A 1 117 ? 13.352 25.906 -1.175 1 69.81 117 PHE A C 1
ATOM 923 O O . PHE A 1 117 ? 13.461 27.125 -1.317 1 69.81 117 PHE A O 1
ATOM 930 N N . PHE A 1 118 ? 12.82 25 -2.033 1 68.31 118 PHE A N 1
ATOM 931 C CA . PHE A 1 118 ? 12.344 25.531 -3.309 1 68.31 118 PHE A CA 1
ATOM 932 C C . PHE A 1 118 ? 11.172 26.484 -3.102 1 68.31 118 PHE A C 1
ATOM 934 O O . PHE A 1 118 ? 11.148 27.578 -3.652 1 68.31 118 PHE A O 1
ATOM 941 N N . GLN A 1 119 ? 10.234 26.031 -2.275 1 67.19 119 GLN A N 1
ATOM 942 C CA . GLN A 1 119 ? 9.07 26.859 -1.999 1 67.19 119 GLN A CA 1
ATOM 943 C C . GLN A 1 119 ? 9.453 28.141 -1.246 1 67.19 119 GLN A C 1
ATOM 945 O O . GLN A 1 119 ? 8.938 29.219 -1.529 1 67.19 119 GLN A O 1
ATOM 950 N N . LEU A 1 120 ? 10.359 27.969 -0.299 1 70.5 120 LEU A N 1
ATOM 951 C CA . LEU A 1 120 ? 10.875 29.125 0.419 1 70.5 120 LEU A CA 1
ATOM 952 C C . LEU A 1 120 ? 11.609 30.062 -0.527 1 70.5 120 LEU A C 1
ATOM 954 O O . LEU A 1 120 ? 11.469 31.281 -0.427 1 70.5 120 LEU A O 1
ATOM 958 N N . GLY A 1 121 ? 12.43 29.469 -1.368 1 65.94 121 GLY A N 1
ATOM 959 C CA . GLY A 1 121 ? 13.109 30.266 -2.371 1 65.94 121 GLY A CA 1
ATOM 960 C C . GLY A 1 121 ? 12.156 31.031 -3.273 1 65.94 121 GLY A C 1
ATOM 961 O O . GLY A 1 121 ? 12.367 32.219 -3.553 1 65.94 121 GLY A O 1
ATOM 962 N N . PHE A 1 122 ? 11.156 30.328 -3.715 1 65.94 122 PHE A N 1
ATOM 963 C CA . PHE A 1 122 ? 10.141 30.938 -4.555 1 65.94 122 PHE A CA 1
ATOM 964 C C . PHE A 1 122 ? 9.453 32.094 -3.822 1 65.94 122 PHE A C 1
ATOM 966 O O . PHE A 1 122 ? 9.211 33.156 -4.398 1 65.94 122 PHE A O 1
ATOM 973 N N . ILE A 1 123 ? 9.18 31.891 -2.578 1 68.12 123 ILE A N 1
ATOM 974 C CA . ILE A 1 123 ? 8.523 32.906 -1.764 1 68.12 123 ILE A CA 1
ATOM 975 C C . ILE A 1 123 ? 9.469 34.094 -1.562 1 68.12 123 ILE A C 1
ATOM 977 O O . ILE A 1 123 ? 9.062 35.25 -1.692 1 68.12 123 ILE A O 1
ATOM 981 N N . THR A 1 124 ? 10.719 33.875 -1.268 1 71.19 124 THR A N 1
ATOM 982 C CA . THR A 1 124 ? 11.719 34.906 -1.052 1 71.19 124 THR A CA 1
ATOM 983 C C . THR A 1 124 ? 11.945 35.688 -2.33 1 71.19 124 THR A C 1
ATOM 985 O O . THR A 1 124 ? 12.055 36.938 -2.293 1 71.19 124 THR A O 1
ATOM 988 N N . GLU A 1 125 ? 12.008 34.969 -3.436 1 68.5 125 GLU A N 1
ATOM 989 C CA . GLU A 1 125 ? 12.195 35.625 -4.719 1 68.5 125 GLU A CA 1
ATOM 990 C C . GLU A 1 125 ? 11.016 36.531 -5.051 1 68.5 125 GLU A C 1
ATOM 992 O O . GLU A 1 125 ? 11.203 37.656 -5.539 1 68.5 125 GLU A O 1
ATOM 997 N N . ARG A 1 126 ? 9.852 36.031 -4.715 1 67.75 126 ARG A N 1
ATOM 998 C CA . ARG A 1 126 ? 8.633 36.812 -4.957 1 67.75 126 ARG A CA 1
ATOM 999 C C . ARG A 1 126 ? 8.57 38.031 -4.043 1 67.75 126 ARG A C 1
ATOM 1001 O O . ARG A 1 126 ? 8.203 39.125 -4.48 1 67.75 126 ARG A O 1
ATOM 1008 N N . LEU A 1 127 ? 8.945 37.938 -2.867 1 67.88 127 LEU A N 1
ATOM 1009 C CA . LEU A 1 127 ? 8.961 39.031 -1.905 1 67.88 127 LEU A CA 1
ATOM 1010 C C . LEU A 1 127 ? 10 40.062 -2.287 1 67.88 127 LEU A C 1
ATOM 1012 O O . LEU A 1 127 ? 9.742 41.281 -2.189 1 67.88 127 LEU A O 1
ATOM 1016 N N . LEU A 1 128 ? 11.18 39.719 -2.771 1 69.81 128 LEU A N 1
ATOM 1017 C CA . LEU A 1 128 ? 12.227 40.625 -3.213 1 69.81 128 LEU A CA 1
ATOM 1018 C C . LEU A 1 128 ? 11.805 41.344 -4.477 1 69.81 128 LEU A C 1
ATOM 1020 O O . LEU A 1 128 ? 12.055 42.562 -4.605 1 69.81 128 LEU A O 1
ATOM 1024 N N . ALA A 1 129 ? 11.086 40.656 -5.309 1 70.25 129 ALA A N 1
ATOM 1025 C CA . ALA A 1 129 ? 10.586 41.281 -6.531 1 70.25 129 ALA A CA 1
ATOM 1026 C C . ALA A 1 129 ? 9.508 42.312 -6.215 1 70.25 129 ALA A C 1
ATOM 1028 O O . ALA A 1 129 ? 9.469 43.375 -6.816 1 70.25 129 ALA A O 1
ATOM 1029 N N . GLU A 1 130 ? 8.695 41.969 -5.305 1 68.88 130 GLU A N 1
ATOM 1030 C CA . GLU A 1 130 ? 7.641 42.875 -4.887 1 68.88 130 GLU A CA 1
ATOM 1031 C C . GLU A 1 130 ? 8.227 44.125 -4.203 1 68.88 130 GLU A C 1
ATOM 1033 O O . GLU A 1 130 ? 7.762 45.25 -4.43 1 68.88 130 GLU A O 1
ATOM 1038 N N . ARG A 1 131 ? 9.227 44 -3.465 1 69.81 131 ARG A N 1
ATOM 1039 C CA . ARG A 1 131 ? 9.875 45.125 -2.777 1 69.81 131 ARG A CA 1
ATOM 1040 C C . ARG A 1 131 ? 10.633 46 -3.76 1 69.81 131 ARG A C 1
ATOM 1042 O O . ARG A 1 131 ? 10.695 47.219 -3.586 1 69.81 131 ARG A O 1
ATOM 1049 N N . SER A 1 132 ? 11.18 45.406 -4.723 1 70.5 132 SER A N 1
ATOM 1050 C CA . SER A 1 132 ? 11.906 46.188 -5.73 1 70.5 132 SER A CA 1
ATOM 1051 C C . SER A 1 132 ? 10.953 47.031 -6.566 1 70.5 132 SER A C 1
ATOM 1053 O O . SER A 1 132 ? 11.289 48.156 -6.945 1 70.5 132 SER A O 1
ATOM 1055 N N . ASN A 1 133 ? 9.805 46.562 -6.742 1 69.19 133 ASN A N 1
ATOM 1056 C CA . ASN A 1 133 ? 8.805 47.344 -7.469 1 69.19 133 ASN A CA 1
ATOM 1057 C C . ASN A 1 133 ? 8.242 48.469 -6.625 1 69.19 133 ASN A C 1
ATOM 1059 O O . ASN A 1 133 ? 7.828 49.5 -7.16 1 69.19 133 ASN A O 1
ATOM 1063 N N . GLU A 1 134 ? 8.203 48.438 -5.398 1 65.44 134 GLU A N 1
ATOM 1064 C CA . GLU A 1 134 ? 7.727 49.5 -4.488 1 65.44 134 GLU A CA 1
ATOM 1065 C C . GLU A 1 134 ? 8.719 50.656 -4.402 1 65.44 134 GLU A C 1
ATOM 1067 O O . GLU A 1 134 ? 8.336 51.781 -4.113 1 65.44 134 GLU A O 1
ATOM 1072 N N . HIS A 1 135 ? 9.922 50.469 -4.68 1 56.78 135 HIS A N 1
ATOM 1073 C CA . HIS A 1 135 ? 10.898 51.562 -4.621 1 56.78 135 HIS A CA 1
ATOM 1074 C C . HIS A 1 135 ? 10.984 52.312 -5.953 1 56.78 135 HIS A C 1
ATOM 1076 O O . HIS A 1 135 ? 11.711 53.281 -6.074 1 56.78 135 HIS A O 1
ATOM 1082 N N . LYS A 1 136 ? 10.328 51.812 -6.863 1 57.28 136 LYS A N 1
ATOM 1083 C CA . LYS A 1 136 ? 10.352 52.5 -8.156 1 57.28 136 LYS A CA 1
ATOM 1084 C C . LYS A 1 136 ? 9.266 53.562 -8.227 1 57.28 136 LYS A C 1
ATOM 1086 O O . LYS A 1 136 ? 9.18 54.281 -9.219 1 57.28 136 LYS A O 1
ATOM 1091 N N . TYR A 1 137 ? 8.352 53.812 -7.297 1 39.03 137 TYR A N 1
ATOM 1092 C CA . TYR A 1 137 ? 7.566 55.031 -7.324 1 39.03 137 TYR A CA 1
ATOM 1093 C C . TYR A 1 137 ? 8.133 56.062 -6.352 1 39.03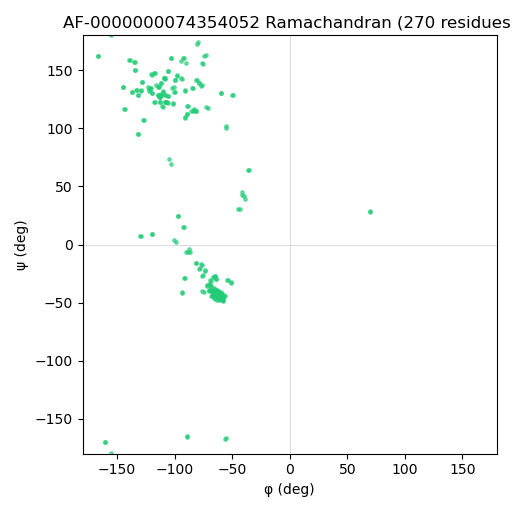 137 TYR A C 1
ATOM 1095 O O . TYR A 1 137 ? 8.664 55.688 -5.301 1 39.03 137 TYR A O 1
ATOM 1103 N N . MET B 1 1 ? -32.656 1.748 15.602 1 26.89 1 MET B N 1
ATOM 110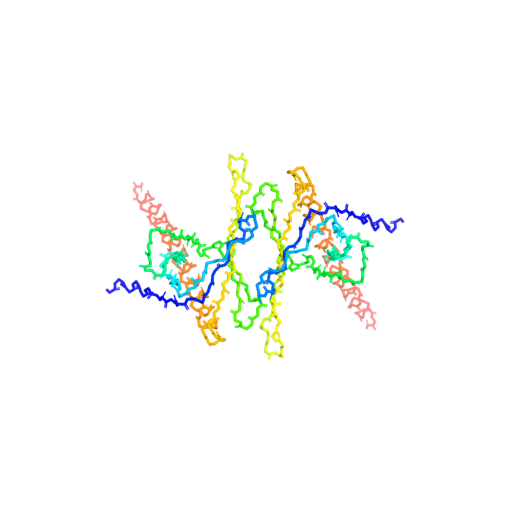4 C CA . MET B 1 1 ? -32.312 1.067 14.359 1 26.89 1 MET B CA 1
ATOM 1105 C C . MET B 1 1 ? -30.797 0.986 14.203 1 26.89 1 MET B C 1
ATOM 1107 O O . MET B 1 1 ? -30.109 2.012 14.164 1 26.89 1 MET B O 1
ATOM 1111 N N . ASP B 1 2 ? -30.047 0.196 14.945 1 35.81 2 ASP B N 1
ATOM 1112 C CA . ASP B 1 2 ? -28.656 -0.227 14.977 1 35.81 2 ASP B CA 1
ATOM 1113 C C . ASP B 1 2 ? -28.125 -0.478 13.57 1 35.81 2 ASP B C 1
ATOM 1115 O O . ASP B 1 2 ? -28.438 -1.498 12.953 1 35.81 2 ASP B O 1
ATOM 1119 N N . SER B 1 3 ? -28.359 0.272 12.531 1 38.25 3 SER B N 1
ATOM 1120 C CA . SER B 1 3 ? -28.156 0.28 11.078 1 38.25 3 SER B CA 1
ATOM 1121 C C . SER B 1 3 ? -26.781 -0.232 10.711 1 38.25 3 SER B C 1
ATOM 1123 O O . SER B 1 3 ? -25.812 0.54 10.664 1 38.25 3 SER B O 1
ATOM 1125 N N . ASN B 1 4 ? -26.297 -1.282 11.312 1 45.25 4 ASN B N 1
ATOM 1126 C CA . ASN B 1 4 ? -25.125 -2.098 11.016 1 45.25 4 ASN B CA 1
ATOM 1127 C C . ASN B 1 4 ? -25.031 -2.424 9.523 1 45.25 4 ASN B C 1
ATOM 1129 O O . ASN B 1 4 ? -25.5 -3.477 9.086 1 45.25 4 ASN B O 1
ATOM 1133 N N . ASN B 1 5 ? -25.5 -1.568 8.609 1 52.62 5 ASN B N 1
ATOM 1134 C CA . ASN B 1 5 ? -25.484 -1.725 7.156 1 52.62 5 ASN B CA 1
ATOM 1135 C C . ASN B 1 5 ? -24.219 -2.426 6.676 1 52.62 5 ASN B C 1
ATOM 1137 O O . ASN B 1 5 ? -23.172 -1.786 6.5 1 52.62 5 ASN B O 1
ATOM 1141 N N . ASN B 1 6 ? -24.109 -3.658 7.094 1 64.31 6 ASN B N 1
ATOM 1142 C CA . ASN B 1 6 ? -23.062 -4.516 6.551 1 64.31 6 ASN B CA 1
ATOM 1143 C C . ASN B 1 6 ? -23.125 -4.598 5.031 1 64.31 6 ASN B C 1
ATOM 1145 O O . ASN B 1 6 ? -24.203 -4.832 4.465 1 64.31 6 ASN B O 1
ATOM 1149 N N . HIS B 1 7 ? -22.344 -3.904 4.309 1 80.81 7 HIS B N 1
ATOM 1150 C CA . HIS B 1 7 ? -22.188 -4.047 2.867 1 80.81 7 HIS B CA 1
ATOM 1151 C C . HIS B 1 7 ? -21.188 -5.152 2.525 1 80.81 7 HIS B C 1
ATOM 1153 O O . HIS B 1 7 ? -20.094 -5.199 3.086 1 80.81 7 HIS B O 1
ATOM 1159 N N . THR B 1 8 ? -21.781 -6.227 1.854 1 89.81 8 THR B N 1
ATOM 1160 C CA . THR B 1 8 ? -20.953 -7.359 1.46 1 89.81 8 THR B CA 1
ATOM 1161 C C . THR B 1 8 ? -20.625 -7.293 -0.027 1 89.81 8 THR B C 1
ATOM 1163 O O . THR B 1 8 ? -21.469 -6.949 -0.847 1 89.81 8 THR B O 1
ATOM 1166 N N . PHE B 1 9 ? -19.422 -7.523 -0.348 1 95.19 9 PHE B N 1
ATOM 1167 C CA . PHE B 1 9 ? -18.953 -7.602 -1.727 1 95.19 9 PHE B CA 1
ATOM 1168 C C . PHE B 1 9 ? -18.422 -8.992 -2.041 1 95.19 9 PHE B C 1
ATOM 1170 O O . PHE B 1 9 ? -17.984 -9.719 -1.143 1 95.19 9 PHE B O 1
ATOM 1177 N N . THR B 1 10 ? -18.594 -9.383 -3.264 1 94.88 10 THR B N 1
ATOM 1178 C CA . THR B 1 10 ? -18.047 -10.648 -3.742 1 94.88 10 THR B CA 1
ATOM 1179 C C . THR B 1 10 ? -16.828 -10.398 -4.645 1 94.88 10 THR B C 1
ATOM 1181 O O . THR B 1 10 ? -16.953 -9.766 -5.695 1 94.88 10 THR B O 1
ATOM 1184 N N . LEU B 1 11 ? -15.789 -10.953 -4.25 1 97 11 LEU B N 1
ATOM 1185 C CA . LEU B 1 11 ? -14.531 -10.703 -4.949 1 97 11 LEU B CA 1
ATOM 1186 C C . LEU B 1 11 ? -14.133 -11.898 -5.801 1 97 11 LEU B C 1
ATOM 1188 O O . LEU B 1 11 ? -14.422 -13.047 -5.441 1 97 11 LEU B O 1
ATOM 1192 N N . ALA B 1 12 ? -13.477 -11.602 -6.859 1 96.81 12 ALA B N 1
ATOM 1193 C CA . ALA B 1 12 ? -13.031 -12.664 -7.754 1 96.81 12 ALA B CA 1
ATOM 1194 C C . ALA B 1 12 ? -11.844 -13.422 -7.172 1 96.81 12 ALA B C 1
ATOM 1196 O O . ALA B 1 12 ? -11.758 -14.641 -7.285 1 96.81 12 ALA B O 1
ATOM 1197 N N . SER B 1 13 ? -10.922 -12.719 -6.578 1 96.38 13 SER B N 1
ATOM 1198 C CA . SER B 1 13 ? -9.781 -13.367 -5.941 1 96.38 13 SER B CA 1
ATOM 1199 C C . SER B 1 13 ? -9.023 -12.398 -5.035 1 96.38 13 SER B C 1
ATOM 1201 O O . SER B 1 13 ? -9.227 -11.18 -5.117 1 96.38 13 SER B O 1
ATOM 1203 N N . ILE B 1 14 ? -8.242 -12.93 -4.168 1 96.44 14 ILE B N 1
ATOM 1204 C CA . ILE B 1 14 ? -7.406 -12.188 -3.227 1 96.44 14 ILE B CA 1
ATOM 1205 C C . ILE B 1 14 ? -5.992 -12.766 -3.229 1 96.44 14 ILE B C 1
ATOM 1207 O O . ILE B 1 14 ? -5.809 -13.984 -3.215 1 96.44 14 ILE B O 1
ATOM 1211 N N . SER B 1 15 ? -5.027 -11.93 -3.301 1 96.06 15 SER B N 1
ATOM 1212 C CA . SER B 1 15 ? -3.643 -12.367 -3.146 1 96.06 15 SER B CA 1
ATOM 1213 C C . SER B 1 15 ? -3.059 -11.898 -1.818 1 96.06 15 SER B C 1
ATOM 1215 O O . SER B 1 15 ? -3.105 -10.711 -1.499 1 96.06 15 SER B O 1
ATOM 1217 N N . LEU B 1 16 ? -2.516 -12.82 -1.119 1 95.62 16 LEU B N 1
ATOM 1218 C CA . LEU B 1 16 ? -1.892 -12.547 0.17 1 95.62 16 LEU B CA 1
ATOM 1219 C C . LEU B 1 16 ? -0.421 -12.18 -0.004 1 95.62 16 LEU B C 1
ATOM 1221 O O . LEU B 1 16 ? 0.407 -13.047 -0.296 1 95.62 16 LEU B O 1
ATOM 1225 N N . LEU B 1 17 ? -0.087 -10.961 0.279 1 95.88 17 LEU B N 1
ATOM 1226 C CA . LEU B 1 17 ? 1.232 -10.453 -0.077 1 95.88 17 LEU B CA 1
ATOM 1227 C C . LEU B 1 17 ? 2.273 -10.875 0.955 1 95.88 17 LEU B C 1
ATOM 1229 O O . LEU B 1 17 ? 3.477 -10.828 0.685 1 95.88 17 LEU B O 1
ATOM 1233 N N . GLU B 1 18 ? 1.857 -11.297 2.07 1 91.5 18 GLU B N 1
ATOM 1234 C CA . GLU B 1 18 ? 2.793 -11.703 3.115 1 91.5 18 GLU B CA 1
ATOM 1235 C C . GLU B 1 18 ? 3.355 -13.094 2.842 1 91.5 18 GLU B C 1
ATOM 1237 O O . GLU B 1 18 ? 4.379 -13.477 3.412 1 91.5 18 GLU B O 1
ATOM 1242 N N . SER B 1 19 ? 2.611 -13.758 2.055 1 89.56 19 SER B N 1
ATOM 1243 C CA . SER B 1 19 ? 3.09 -15.094 1.713 1 89.56 19 SER B CA 1
ATOM 1244 C C . SER B 1 19 ? 4.188 -15.039 0.656 1 89.56 19 SER B C 1
ATOM 1246 O O . SER B 1 19 ? 4.145 -14.195 -0.245 1 89.56 19 SER B O 1
ATOM 1248 N N . ASN B 1 20 ? 5.199 -15.82 0.78 1 81.94 20 ASN B N 1
ATOM 1249 C CA . ASN B 1 20 ? 6.273 -15.938 -0.203 1 81.94 20 ASN B CA 1
ATOM 1250 C C . ASN B 1 20 ? 6.504 -17.391 -0.62 1 81.94 20 ASN B C 1
ATOM 1252 O O . ASN B 1 20 ? 6.969 -18.203 0.181 1 81.94 20 ASN B O 1
ATOM 1256 N N . PRO B 1 21 ? 6.066 -17.672 -1.865 1 86.5 21 PRO B N 1
ATOM 1257 C CA . PRO B 1 21 ? 5.512 -16.844 -2.936 1 86.5 21 PRO B CA 1
ATOM 1258 C C . PRO B 1 21 ? 4.086 -16.375 -2.646 1 86.5 21 PRO B C 1
ATOM 1260 O O . PRO B 1 21 ? 3.4 -16.969 -1.806 1 86.5 21 PRO B O 1
ATOM 1263 N N . VAL B 1 22 ? 3.678 -15.43 -3.324 1 89.62 22 VAL B N 1
ATOM 1264 C CA . VAL B 1 22 ? 2.35 -14.859 -3.133 1 89.62 22 VAL B CA 1
ATOM 1265 C C . VAL B 1 22 ? 1.287 -15.938 -3.359 1 89.62 22 VAL B C 1
ATOM 1267 O O . VAL B 1 22 ? 1.351 -16.688 -4.336 1 89.62 22 VAL B O 1
ATOM 1270 N N . LYS B 1 23 ? 0.424 -16 -2.408 1 91.12 23 LYS B N 1
ATOM 1271 C CA . LYS B 1 23 ? -0.69 -16.938 -2.512 1 91.12 23 LYS B CA 1
ATOM 1272 C C . LYS B 1 23 ? -1.965 -16.234 -2.963 1 91.12 23 LYS B C 1
ATOM 1274 O O . LYS B 1 23 ? -2.336 -15.195 -2.408 1 91.12 23 LYS B O 1
ATOM 1279 N N . THR B 1 24 ? -2.592 -16.812 -3.947 1 93.44 24 THR B N 1
ATOM 1280 C CA . THR B 1 24 ? -3.852 -16.266 -4.438 1 93.44 24 THR B CA 1
ATOM 1281 C C . THR B 1 24 ? -5.008 -17.203 -4.133 1 93.44 24 THR B C 1
ATOM 1283 O O . THR B 1 24 ? -4.914 -18.406 -4.391 1 93.44 24 THR B O 1
ATOM 1286 N N . VAL B 1 25 ? -5.961 -16.656 -3.527 1 93.88 25 VAL B N 1
ATOM 1287 C CA . VAL B 1 25 ? -7.191 -17.391 -3.26 1 93.88 25 VAL B CA 1
ATOM 1288 C C . VAL B 1 25 ? -8.266 -16.984 -4.258 1 93.88 25 VAL B C 1
ATOM 1290 O O . VAL B 1 25 ? -8.602 -15.805 -4.367 1 93.88 25 VAL B O 1
ATOM 1293 N N . THR B 1 26 ? -8.742 -17.906 -4.941 1 94.38 26 THR B N 1
ATOM 1294 C CA . THR B 1 26 ? -9.734 -17.609 -5.969 1 94.38 26 THR B CA 1
ATOM 1295 C C . THR B 1 26 ? -11.148 -17.781 -5.418 1 94.38 26 THR B C 1
ATOM 1297 O O . THR B 1 26 ? -11.414 -18.703 -4.637 1 94.38 26 THR B O 1
ATOM 1300 N N . GLY B 1 27 ? -11.914 -16.828 -5.957 1 91.25 27 GLY B N 1
ATOM 1301 C CA . GLY B 1 27 ? -13.281 -16.797 -5.465 1 91.25 27 GLY B CA 1
ATOM 1302 C C . GLY B 1 27 ? -14.227 -17.672 -6.27 1 91.25 27 GLY B C 1
ATOM 1303 O O . GLY B 1 27 ? -13.789 -18.469 -7.102 1 91.25 27 GLY B O 1
ATOM 1304 N N . PRO B 1 28 ? -15.398 -17.219 -5.832 1 94.19 28 PRO B N 1
ATOM 1305 C CA . PRO B 1 28 ? -15.945 -16.016 -5.184 1 94.19 28 PRO B CA 1
ATOM 1306 C C . PRO B 1 28 ? -15.633 -15.961 -3.691 1 94.19 28 PRO B C 1
ATOM 1308 O O . PRO B 1 28 ? -15.734 -16.984 -2.994 1 94.19 28 PRO B O 1
ATOM 1311 N N . LEU B 1 29 ? -15.227 -14.758 -3.168 1 95.69 29 LEU B N 1
ATOM 1312 C CA . LEU B 1 29 ? -14.859 -14.547 -1.771 1 95.69 29 LEU B CA 1
ATOM 1313 C C . LEU B 1 29 ? -15.602 -13.344 -1.192 1 95.69 29 LEU B C 1
ATOM 1315 O O . LEU B 1 29 ? -15.609 -12.266 -1.794 1 95.69 29 LEU B O 1
ATOM 1319 N N . PRO B 1 30 ? -16.172 -13.375 -0.114 1 95.31 30 PRO B N 1
ATOM 1320 C CA . PRO B 1 30 ? -16.891 -12.242 0.469 1 95.31 30 PRO B CA 1
ATOM 1321 C C . PRO B 1 30 ? -15.953 -11.25 1.16 1 95.31 30 PRO B C 1
ATOM 1323 O O . PRO B 1 30 ? -14.969 -11.648 1.783 1 95.31 30 PRO B O 1
ATOM 1326 N N . ALA B 1 31 ? -16.219 -10.031 1.035 1 95.75 31 ALA B N 1
ATOM 1327 C CA . ALA B 1 31 ? -15.68 -8.938 1.836 1 95.75 31 ALA B CA 1
ATOM 1328 C C . ALA B 1 31 ? -16.797 -8.172 2.537 1 95.75 31 ALA B C 1
ATOM 1330 O O . ALA B 1 31 ? -17.781 -7.789 1.908 1 95.75 31 ALA B O 1
ATOM 1331 N N . VAL B 1 32 ? -16.578 -7.898 3.809 1 94 32 VAL B N 1
ATOM 1332 C CA . VAL B 1 32 ? -17.672 -7.332 4.586 1 94 32 VAL B CA 1
ATOM 1333 C C . VAL B 1 32 ? -17.172 -6.121 5.375 1 94 32 VAL B C 1
ATOM 1335 O O . VAL B 1 32 ? -16.156 -6.199 6.062 1 94 32 VAL B O 1
ATOM 1338 N N . PHE B 1 33 ? -17.906 -5.078 5.215 1 92.69 33 PHE B N 1
ATOM 1339 C CA . PHE B 1 33 ? -17.641 -3.889 6.02 1 92.69 33 PHE B CA 1
ATOM 1340 C C . PHE B 1 33 ? -18.422 -3.939 7.328 1 92.69 33 PHE B C 1
ATOM 1342 O O . PHE B 1 33 ? -19.656 -4.078 7.32 1 92.69 33 PHE B O 1
ATOM 1349 N N . ARG B 1 34 ? -17.703 -3.928 8.391 1 85 34 ARG B N 1
ATOM 1350 C CA . ARG B 1 34 ? -18.266 -3.805 9.734 1 85 34 ARG B CA 1
ATOM 1351 C C . ARG B 1 34 ? -17.516 -2.746 10.539 1 85 34 ARG B C 1
ATOM 1353 O O . ARG B 1 34 ? -16.422 -2.996 11.031 1 85 34 ARG B O 1
ATOM 1360 N N . SER B 1 35 ? -17.984 -1.55 10.578 1 77.19 35 SER B N 1
ATOM 1361 C CA . SER B 1 35 ? -17.25 -0.449 11.195 1 77.19 35 SER B CA 1
ATOM 1362 C C . SER B 1 35 ? -16.75 -0.828 12.586 1 77.19 35 SER B C 1
ATOM 1364 O O . SER B 1 35 ? -17.5 -1.374 13.398 1 77.19 35 SER B O 1
ATOM 1366 N N . PRO B 1 36 ? -15.453 -0.594 12.734 1 86.44 36 PRO B N 1
ATOM 1367 C CA . PRO B 1 36 ? -14.453 0.028 11.867 1 86.44 36 PRO B CA 1
ATOM 1368 C C . PRO B 1 36 ? -13.641 -0.994 11.078 1 86.44 36 PRO B C 1
ATOM 1370 O O . PRO B 1 36 ? -12.492 -0.728 10.711 1 86.44 36 PRO B O 1
ATOM 1373 N N . GLU B 1 37 ? -14.258 -2.195 10.883 1 90.94 37 GLU B N 1
ATOM 1374 C CA . GLU B 1 37 ? -13.484 -3.297 10.32 1 90.94 37 GLU B CA 1
ATOM 1375 C C . GLU B 1 37 ? -13.898 -3.592 8.883 1 90.94 37 GLU B C 1
ATOM 1377 O O . GLU B 1 37 ? -15.062 -3.408 8.516 1 90.94 37 GLU B O 1
ATOM 1382 N N . LEU B 1 38 ? -12.992 -3.916 8.078 1 95.31 38 LEU B N 1
ATOM 1383 C CA . LEU B 1 38 ? -13.164 -4.555 6.777 1 95.31 38 LEU B CA 1
ATOM 1384 C C . LEU B 1 38 ? -12.648 -5.992 6.805 1 95.31 38 LEU B C 1
ATOM 1386 O O . LEU B 1 38 ? -11.469 -6.227 7.082 1 95.31 38 LEU B O 1
ATOM 1390 N N . GLN B 1 39 ? -13.508 -6.941 6.562 1 95.25 39 GLN B N 1
ATOM 1391 C CA . GLN B 1 39 ? -13.172 -8.352 6.688 1 95.25 39 GLN B CA 1
ATOM 1392 C C . GLN B 1 39 ? -13.219 -9.055 5.332 1 95.25 39 GLN B C 1
ATOM 1394 O O . GLN B 1 39 ? -14.211 -8.93 4.602 1 95.25 39 GLN B O 1
ATOM 1399 N N . PHE B 1 40 ? -12.148 -9.734 5.035 1 96.44 40 PHE B N 1
ATOM 1400 C CA . PHE B 1 40 ? -12.078 -10.555 3.834 1 96.44 40 PHE B CA 1
ATOM 1401 C C . PHE B 1 40 ? -12.117 -12.039 4.191 1 96.44 40 PHE B C 1
ATOM 1403 O O . PHE B 1 40 ? -11.25 -12.531 4.914 1 96.44 40 PHE B O 1
ATOM 1410 N N . PHE B 1 41 ? -13.055 -12.711 3.65 1 94.69 41 PHE B N 1
ATOM 1411 C CA . PHE B 1 41 ? -13.141 -14.156 3.867 1 94.69 41 PHE B CA 1
ATOM 1412 C C . PHE B 1 41 ? -12.367 -14.906 2.791 1 94.69 41 PHE B C 1
ATOM 1414 O O . PHE B 1 41 ? -12.445 -14.562 1.609 1 94.69 41 PHE B O 1
ATOM 1421 N N . LEU B 1 42 ? -11.609 -15.82 3.203 1 94.75 42 LEU B N 1
ATOM 1422 C CA . LEU B 1 42 ? -10.719 -16.516 2.283 1 94.75 42 LEU B CA 1
ATOM 1423 C C . LEU B 1 42 ? -11.297 -17.875 1.884 1 94.75 42 LEU B C 1
ATOM 1425 O O . LEU B 1 42 ? -10.609 -18.688 1.272 1 94.75 42 LEU B O 1
ATOM 1429 N N . GLU B 1 43 ? -12.484 -18.125 2.359 1 89.69 43 GLU B N 1
ATOM 1430 C CA . GLU B 1 43 ? -13.258 -19.297 1.945 1 89.69 43 GLU B CA 1
ATOM 1431 C C . GLU B 1 43 ? -14.617 -18.875 1.378 1 89.69 43 GLU B C 1
ATOM 1433 O O . GLU B 1 43 ? -15.234 -17.938 1.867 1 89.69 43 GLU B O 1
ATOM 1438 N N . PRO B 1 44 ? -14.93 -19.516 0.279 1 75.19 44 PRO B N 1
ATOM 1439 C CA . PRO B 1 44 ? -16.172 -19.125 -0.384 1 75.19 44 PRO B CA 1
ATOM 1440 C C . PRO B 1 44 ? -17.375 -19.109 0.569 1 75.19 44 PRO B C 1
ATOM 1442 O O . PRO B 1 44 ? -18.281 -18.281 0.411 1 75.19 44 PRO B O 1
ATOM 1445 N N . ASP B 1 45 ? -17.391 -19.953 1.521 1 74.12 45 ASP B N 1
ATOM 1446 C CA . ASP B 1 45 ? -18.578 -20.016 2.369 1 74.12 45 ASP B CA 1
ATOM 1447 C C . ASP B 1 45 ? -18.438 -19.125 3.594 1 74.12 45 ASP B C 1
ATOM 1449 O O . ASP B 1 45 ? -19.25 -19.172 4.512 1 74.12 45 ASP B O 1
ATOM 1453 N N . GLY B 1 46 ? -17.469 -18.219 3.559 1 66.44 46 GLY B N 1
ATOM 1454 C CA . GLY B 1 46 ? -17.266 -17.328 4.699 1 66.44 46 GLY B CA 1
ATOM 1455 C C . GLY B 1 46 ? -16.719 -18.062 5.918 1 66.44 46 GLY B C 1
ATOM 1456 O O . GLY B 1 46 ? -17.109 -17.75 7.047 1 66.44 46 GLY B O 1
ATOM 1457 N N . GLY B 1 47 ? -15.977 -19.125 5.641 1 67.31 47 GLY B N 1
ATOM 1458 C CA . GLY B 1 47 ? -15.469 -19.938 6.73 1 67.31 47 GLY B CA 1
ATOM 1459 C C . GLY B 1 47 ? -14.641 -19.156 7.73 1 67.31 47 GLY B C 1
ATOM 1460 O O . GLY B 1 47 ? -14.766 -17.922 7.816 1 67.31 47 GLY B O 1
ATOM 1461 N N . GLN B 1 48 ? -13.961 -19.75 8.562 1 75.94 48 GLN B N 1
ATOM 1462 C CA . GLN B 1 48 ? -13.312 -19.188 9.75 1 75.94 48 GLN B CA 1
ATOM 1463 C C . GLN B 1 48 ? -12.062 -18.406 9.375 1 75.94 48 GLN B C 1
ATOM 1465 O O . GLN B 1 48 ? -11.68 -17.453 10.07 1 75.94 48 GLN B O 1
ATOM 1470 N N . HIS B 1 49 ? -11.539 -18.594 8.219 1 89.75 49 HIS B N 1
ATOM 1471 C CA . HIS B 1 49 ? -10.289 -17.922 7.879 1 89.75 49 HIS B CA 1
ATOM 1472 C C . HIS B 1 49 ? -10.547 -16.578 7.211 1 89.75 49 HIS B C 1
ATOM 1474 O O . HIS B 1 49 ? -11.227 -16.516 6.184 1 89.75 49 HIS B O 1
ATOM 1480 N N . SER B 1 50 ? -10.281 -15.594 7.867 1 93.88 50 SER B N 1
ATOM 1481 C CA . SER B 1 50 ? -10.492 -14.25 7.336 1 93.88 50 SER B CA 1
ATOM 1482 C C . SER B 1 50 ? -9.344 -13.32 7.715 1 93.88 50 SER B C 1
ATOM 1484 O O . SER B 1 50 ? -8.539 -13.648 8.586 1 93.88 50 SER B O 1
ATOM 1486 N N . ILE B 1 51 ? -9.219 -12.328 6.996 1 95.38 51 ILE B N 1
ATOM 1487 C CA . ILE B 1 51 ? -8.289 -11.242 7.305 1 95.38 51 ILE B CA 1
ATOM 1488 C C . ILE B 1 51 ? -9.07 -9.977 7.633 1 95.38 51 ILE B C 1
ATOM 1490 O O . ILE B 1 51 ? -9.977 -9.586 6.898 1 95.38 51 ILE B O 1
ATOM 1494 N N . ILE B 1 52 ? -8.75 -9.406 8.758 1 95.12 52 ILE B N 1
ATOM 1495 C CA . ILE B 1 52 ? -9.469 -8.211 9.195 1 95.12 52 ILE B CA 1
ATOM 1496 C C . ILE B 1 52 ? -8.547 -6.996 9.117 1 95.12 52 ILE B C 1
ATOM 1498 O O . ILE B 1 52 ? -7.414 -7.035 9.586 1 95.12 52 ILE B O 1
ATOM 1502 N N . PHE B 1 53 ? -9.047 -5.957 8.523 1 95.69 53 PHE B N 1
ATOM 1503 C CA . PHE B 1 53 ? -8.359 -4.672 8.461 1 95.69 53 PHE B CA 1
ATOM 1504 C C . PHE B 1 53 ? -9.094 -3.625 9.297 1 95.69 53 PHE B C 1
ATOM 1506 O O . PHE B 1 53 ? -10.32 -3.525 9.234 1 95.69 53 PHE B O 1
ATOM 1513 N N . ASP B 1 54 ? -8.328 -2.951 10.148 1 93.25 54 ASP B N 1
ATOM 1514 C CA . ASP B 1 54 ? -8.844 -1.729 10.758 1 93.25 54 ASP B CA 1
ATOM 1515 C C . ASP B 1 54 ? -8.898 -0.591 9.742 1 93.25 54 ASP B C 1
ATOM 1517 O O . ASP B 1 54 ? -7.859 -0.137 9.25 1 93.25 54 ASP B O 1
ATOM 1521 N N . ILE B 1 55 ? -10.039 -0.074 9.461 1 92.31 55 ILE B N 1
ATOM 1522 C CA . ILE B 1 55 ? -10.258 0.883 8.375 1 92.31 55 ILE B CA 1
ATOM 1523 C C . ILE B 1 55 ? -9.531 2.189 8.695 1 92.31 55 ILE B C 1
ATOM 1525 O O . ILE B 1 55 ? -9.117 2.912 7.781 1 92.31 55 ILE B O 1
ATOM 1529 N N . ARG B 1 56 ? -9.352 2.484 9.969 1 87.69 56 ARG B N 1
ATOM 1530 C CA . ARG B 1 56 ? -8.742 3.738 10.406 1 87.69 56 ARG B CA 1
ATOM 1531 C C . ARG B 1 56 ? -7.297 3.842 9.938 1 87.69 56 ARG B C 1
ATOM 1533 O O . ARG B 1 56 ? -6.809 4.938 9.648 1 87.69 56 ARG B O 1
ATOM 1540 N N . ILE B 1 57 ? -6.625 2.732 9.789 1 91.75 57 ILE B N 1
ATOM 1541 C CA . ILE B 1 57 ? -5.207 2.754 9.445 1 91.75 57 ILE B CA 1
ATOM 1542 C C . ILE B 1 57 ? -4.988 2.039 8.109 1 91.75 57 ILE B C 1
ATOM 1544 O O . ILE B 1 57 ? -3.861 1.671 7.777 1 91.75 57 ILE B O 1
ATOM 1548 N N . THR B 1 58 ? -6.07 1.729 7.465 1 94.81 58 THR B N 1
ATOM 1549 C CA . THR B 1 58 ? -5.996 1.01 6.199 1 94.81 58 THR B CA 1
ATOM 1550 C C . THR B 1 58 ? -6.156 1.969 5.023 1 94.81 58 THR B C 1
ATOM 1552 O O . THR B 1 58 ? -6.957 2.902 5.078 1 94.81 58 THR B O 1
ATOM 1555 N N . GLN B 1 59 ? -5.418 1.729 3.998 1 95.44 59 GLN B N 1
ATOM 1556 C CA . GLN B 1 59 ? -5.547 2.461 2.742 1 95.44 59 GLN B CA 1
ATOM 1557 C C . GLN B 1 59 ? -5.891 1.52 1.59 1 95.44 59 GLN B C 1
ATOM 1559 O O . GLN B 1 59 ? -5.477 0.358 1.587 1 95.44 59 GLN B O 1
ATOM 1564 N N . LEU B 1 60 ? -6.66 2.045 0.692 1 96.94 60 LEU B N 1
ATOM 1565 C CA . LEU B 1 60 ? -7.062 1.328 -0.512 1 96.94 60 LEU B CA 1
ATOM 1566 C C . LEU B 1 60 ? -6.543 2.029 -1.762 1 96.94 60 LEU B C 1
ATOM 1568 O O . LEU B 1 60 ? -6.812 3.213 -1.974 1 96.94 60 LEU B O 1
ATOM 1572 N N . TYR B 1 61 ? -5.762 1.275 -2.555 1 96.06 61 TYR B N 1
ATOM 1573 C CA . TYR B 1 61 ? -5.16 1.822 -3.766 1 96.06 61 TYR B CA 1
ATOM 1574 C C . TYR B 1 61 ? -5.719 1.14 -5.008 1 96.06 61 TYR B C 1
ATOM 1576 O O . TYR B 1 61 ? -5.785 -0.09 -5.07 1 96.06 61 TYR B O 1
ATOM 1584 N N . ARG B 1 62 ? -6.023 1.958 -5.984 1 96.62 62 ARG B N 1
ATOM 1585 C CA . ARG B 1 62 ? -6.426 1.391 -7.27 1 96.62 62 ARG B CA 1
ATOM 1586 C C . ARG B 1 62 ? -5.207 1.017 -8.109 1 96.62 62 ARG B C 1
ATOM 1588 O O . ARG B 1 62 ? -4.453 1.891 -8.539 1 96.62 62 ARG B O 1
ATOM 1595 N N . LEU B 1 63 ? -5.062 -0.276 -8.367 1 96.44 63 LEU B N 1
ATOM 1596 C CA . LEU B 1 63 ? -3.951 -0.731 -9.203 1 96.44 63 LEU B CA 1
ATOM 1597 C C . LEU B 1 63 ? -4.355 -0.78 -10.672 1 96.44 63 LEU B C 1
ATOM 1599 O O . LEU B 1 63 ? -3.5 -0.722 -11.555 1 96.44 63 LEU B O 1
ATOM 1603 N N . SER B 1 64 ? -5.555 -0.99 -10.953 1 95.75 64 SER B N 1
ATOM 1604 C CA . SER B 1 64 ? -6.176 -1.027 -12.273 1 95.75 64 SER B CA 1
ATOM 1605 C C . SER B 1 64 ? -7.688 -0.837 -12.172 1 95.75 64 SER B C 1
ATOM 1607 O O . SER B 1 64 ? -8.211 -0.509 -11.109 1 95.75 64 SER B O 1
ATOM 1609 N N . GLU B 1 65 ? -8.367 -1.045 -13.258 1 94.94 65 GLU B N 1
ATOM 1610 C CA . GLU B 1 65 ? -9.82 -0.92 -13.273 1 94.94 65 GLU B CA 1
ATOM 1611 C C . GLU B 1 65 ? -10.477 -1.979 -12.391 1 94.94 65 GLU B C 1
ATOM 1613 O O . GLU B 1 65 ? -11.547 -1.748 -11.82 1 94.94 65 GLU B O 1
ATOM 1618 N N . VAL B 1 66 ? -9.797 -3.057 -12.242 1 97.38 66 VAL B N 1
ATOM 1619 C CA . VAL B 1 66 ? -10.492 -4.156 -11.586 1 97.38 66 VAL B CA 1
ATOM 1620 C C . VAL B 1 66 ? -9.625 -4.711 -10.453 1 97.38 66 VAL B C 1
ATOM 1622 O O . VAL B 1 66 ? -9.922 -5.773 -9.898 1 97.38 66 VAL B O 1
ATOM 1625 N N . GLN B 1 67 ? -8.523 -4.062 -10.156 1 97.62 67 GLN B N 1
ATOM 1626 C CA . GLN B 1 67 ? -7.617 -4.539 -9.117 1 97.62 67 GLN B CA 1
ATOM 1627 C C . GLN B 1 67 ? -7.301 -3.439 -8.109 1 97.62 67 GLN B C 1
ATOM 1629 O O . GLN B 1 67 ? -7.094 -2.285 -8.484 1 97.62 67 GLN B O 1
ATOM 1634 N N . SER B 1 68 ? -7.254 -3.799 -6.855 1 97.81 68 SER B N 1
ATOM 1635 C CA . SER B 1 68 ? -6.922 -2.854 -5.793 1 97.81 68 SER B CA 1
ATOM 1636 C C . SER B 1 68 ? -5.918 -3.455 -4.812 1 97.81 68 SER B C 1
ATOM 1638 O O . SER B 1 68 ? -5.723 -4.672 -4.785 1 97.81 68 SER B O 1
ATOM 1640 N N . LEU B 1 69 ? -5.266 -2.656 -4.184 1 98.12 69 LEU B N 1
ATOM 1641 C CA . LEU B 1 69 ? -4.363 -3.01 -3.092 1 98.12 69 LEU B CA 1
ATOM 1642 C C . LEU B 1 69 ? -4.887 -2.475 -1.763 1 98.12 69 LEU B C 1
ATOM 1644 O O . LEU B 1 69 ? -5.188 -1.285 -1.643 1 98.12 69 LEU B O 1
ATOM 1648 N N . CYS B 1 70 ? -5.086 -3.305 -0.827 1 98.25 70 CYS B N 1
ATOM 1649 C CA . CYS B 1 70 ? -5.5 -2.957 0.527 1 98.25 70 CYS B CA 1
ATOM 1650 C C . CYS B 1 70 ? -4.348 -3.125 1.512 1 98.25 70 CYS B C 1
ATOM 1652 O O . CYS B 1 70 ? -3.791 -4.215 1.641 1 98.25 70 CYS B O 1
ATOM 1654 N N . VAL B 1 71 ? -3.998 -2.016 2.238 1 97.88 71 VAL B N 1
ATOM 1655 C CA . VAL B 1 71 ? -2.799 -2.066 3.066 1 97.88 71 VAL B CA 1
ATOM 1656 C C . VAL B 1 71 ? -3.078 -1.416 4.422 1 97.88 71 VAL B C 1
ATOM 1658 O O . VAL B 1 71 ? -3.693 -0.35 4.488 1 97.88 71 VAL B O 1
ATOM 1661 N N . SER B 1 72 ? -2.727 -2.078 5.441 1 96 72 SER B N 1
ATOM 1662 C CA . SER B 1 72 ? -2.703 -1.473 6.77 1 96 72 SER B CA 1
ATOM 1663 C C . SER B 1 72 ? -1.275 -1.327 7.285 1 96 72 SER B C 1
ATOM 1665 O O . SER B 1 72 ? -0.449 -2.225 7.102 1 96 72 SER B O 1
ATOM 1667 N N . GLU B 1 73 ? -1.037 -0.226 7.883 1 91.88 73 GLU B N 1
ATOM 1668 C CA . GLU B 1 73 ? 0.325 0.094 8.297 1 91.88 73 GLU B CA 1
ATOM 1669 C C . GLU B 1 73 ? 0.649 -0.531 9.656 1 91.88 73 GLU B C 1
ATOM 1671 O O . GLU B 1 73 ? -0.171 -0.49 10.57 1 91.88 73 GLU B O 1
ATOM 1676 N N . GLY B 1 74 ? 1.854 -1.105 9.609 1 91.62 74 GLY B N 1
ATOM 1677 C CA . GLY B 1 74 ? 2.365 -1.589 10.883 1 91.62 74 GLY B CA 1
ATOM 1678 C C . GLY B 1 74 ? 2.949 -0.488 11.742 1 91.62 74 GLY B C 1
ATOM 1679 O O . GLY B 1 74 ? 2.926 0.685 11.367 1 91.62 74 GLY B O 1
ATOM 1680 N N . SER B 1 75 ? 3.32 -0.878 12.992 1 83.12 75 SER B N 1
ATOM 1681 C CA . SER B 1 75 ? 3.877 0.096 13.922 1 83.12 75 SER B CA 1
ATOM 1682 C C . SER B 1 75 ? 5.266 -0.322 14.398 1 83.12 75 SER B C 1
ATOM 1684 O O . SER B 1 75 ? 5.555 -1.515 14.508 1 83.12 75 SER B O 1
ATOM 1686 N N . GLU B 1 76 ? 6.137 0.672 14.328 1 74.19 76 GLU B N 1
ATOM 1687 C CA . GLU B 1 76 ? 7.461 0.423 14.891 1 74.19 76 GLU B CA 1
ATOM 1688 C C . GLU B 1 76 ? 7.625 1.092 16.25 1 74.19 76 GLU B C 1
ATOM 1690 O O . GLU B 1 76 ? 7.848 2.301 16.328 1 74.19 76 GLU B O 1
ATOM 1695 N N . SER B 1 77 ? 6.969 0.621 17.141 1 67.31 77 SER B N 1
ATOM 1696 C CA . SER B 1 77 ? 7.164 1.2 18.469 1 67.31 77 SER B CA 1
ATOM 1697 C C . SER B 1 77 ? 8.258 0.468 19.234 1 67.31 77 SER B C 1
ATOM 1699 O O . SER B 1 77 ? 8.664 -0.633 18.859 1 67.31 77 SER B O 1
ATOM 1701 N N . THR B 1 78 ? 8.844 1.125 20.172 1 67.69 78 THR B N 1
ATOM 1702 C CA . THR B 1 78 ? 9.922 0.601 21 1 67.69 78 THR B CA 1
ATOM 1703 C C . THR B 1 78 ? 9.508 -0.722 21.641 1 67.69 78 THR B C 1
ATOM 1705 O O . THR B 1 78 ? 10.359 -1.574 21.922 1 67.69 78 THR B O 1
ATOM 1708 N N . LYS B 1 79 ? 8.32 -0.971 21.938 1 68.25 79 LYS B N 1
ATOM 1709 C CA . LYS B 1 79 ? 7.938 -2.15 22.703 1 68.25 79 LYS B CA 1
ATOM 1710 C C . LYS B 1 79 ? 7.559 -3.307 21.781 1 68.25 79 LYS B C 1
ATOM 1712 O O . LYS B 1 79 ? 7.871 -4.465 22.062 1 68.25 79 LYS B O 1
ATOM 1717 N N . GLU B 1 80 ? 6.793 -3.057 20.625 1 77.38 80 GLU B N 1
ATOM 1718 C CA . GLU B 1 80 ? 6.324 -4.137 19.766 1 77.38 80 GLU B CA 1
ATOM 1719 C C . GLU B 1 80 ? 6.355 -3.723 18.297 1 77.38 80 GLU B C 1
ATOM 1721 O O . GLU B 1 80 ? 5.789 -2.691 17.922 1 77.38 80 GLU B O 1
ATOM 1726 N N . LYS B 1 81 ? 7.191 -4.449 17.609 1 83.31 81 LYS B N 1
ATOM 1727 C CA . LYS B 1 81 ? 7.23 -4.258 16.172 1 83.31 81 LYS B CA 1
ATOM 1728 C C . LYS B 1 81 ? 6.113 -5.027 15.477 1 83.31 81 LYS B C 1
ATOM 1730 O O . LYS B 1 81 ? 5.93 -6.223 15.719 1 83.31 81 LYS B O 1
ATOM 1735 N N . THR B 1 82 ? 5.164 -4.328 14.852 1 89.12 82 THR B N 1
ATOM 1736 C CA . THR B 1 82 ? 4.141 -4.969 14.031 1 89.12 82 THR B CA 1
ATOM 1737 C C . THR B 1 82 ? 4.371 -4.676 12.547 1 89.12 82 THR B C 1
ATOM 1739 O O . THR B 1 82 ? 4.859 -3.602 12.195 1 89.12 82 THR B O 1
ATOM 1742 N N . TYR B 1 83 ? 4.102 -5.613 11.805 1 95 83 TYR B N 1
ATOM 1743 C CA . TYR B 1 83 ? 4.258 -5.484 10.359 1 95 83 TYR B CA 1
ATOM 1744 C C . TYR B 1 83 ? 2.957 -5.023 9.711 1 95 83 TYR B C 1
ATOM 1746 O O . TYR B 1 83 ? 1.881 -5.152 10.297 1 95 83 TYR B O 1
ATOM 1754 N N . SER B 1 84 ? 3.148 -4.504 8.523 1 96 84 SER B N 1
ATOM 1755 C CA . SER B 1 84 ? 1.999 -4.125 7.711 1 96 84 SER B CA 1
ATOM 1756 C C . SER B 1 84 ? 1.322 -5.348 7.105 1 96 84 SER B C 1
ATOM 1758 O O . SER B 1 84 ? 1.931 -6.414 7.004 1 96 84 SER B O 1
ATOM 1760 N N . LYS B 1 85 ? 0.102 -5.152 6.828 1 95.88 85 LYS B N 1
ATOM 1761 C CA . LYS B 1 85 ? -0.682 -6.145 6.098 1 95.88 85 LYS B CA 1
ATOM 1762 C C . LYS B 1 85 ? -1.082 -5.621 4.719 1 95.88 85 LYS B C 1
ATOM 1764 O O . LYS B 1 85 ? -1.423 -4.445 4.574 1 95.88 85 LYS B O 1
ATOM 1769 N N . GLY B 1 86 ? -0.94 -6.461 3.773 1 97.06 86 GLY B N 1
ATOM 1770 C CA . GLY B 1 86 ? -1.336 -6.074 2.428 1 97.06 86 GLY B CA 1
ATOM 1771 C C . GLY B 1 86 ? -1.915 -7.223 1.623 1 97.06 86 GLY B C 1
ATOM 1772 O O . GLY B 1 86 ? -1.417 -8.352 1.689 1 97.06 86 GLY B O 1
ATOM 1773 N N . ILE B 1 87 ? -2.977 -6.969 0.942 1 97.62 87 ILE B N 1
ATOM 1774 C CA . ILE B 1 87 ? -3.539 -7.926 -0.004 1 97.62 87 ILE B CA 1
ATOM 1775 C C . ILE B 1 87 ? -3.896 -7.215 -1.308 1 97.62 87 ILE B C 1
ATOM 1777 O O . ILE B 1 87 ? -4.195 -6.02 -1.307 1 97.62 87 ILE B O 1
ATOM 1781 N N . THR B 1 88 ? -3.83 -7.91 -2.383 1 97.69 88 THR B N 1
ATOM 1782 C CA . THR B 1 88 ? -4.461 -7.414 -3.6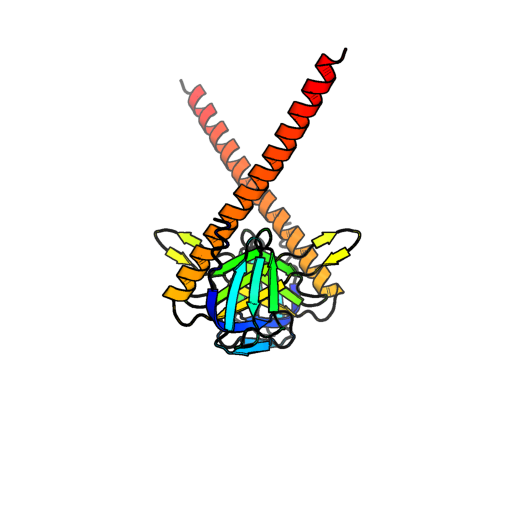02 1 97.69 88 THR B CA 1
ATOM 1783 C C . THR B 1 88 ? -5.832 -8.047 -3.797 1 97.69 88 THR B C 1
ATOM 1785 O O . THR B 1 88 ? -6.043 -9.203 -3.434 1 97.69 88 THR B O 1
ATOM 1788 N N . ILE B 1 89 ? -6.684 -7.305 -4.324 1 97.81 89 ILE B N 1
ATOM 1789 C CA . ILE B 1 89 ? -8.062 -7.715 -4.539 1 97.81 89 ILE B CA 1
ATOM 1790 C C . ILE B 1 89 ? -8.391 -7.668 -6.031 1 97.81 89 ILE B C 1
ATOM 1792 O O . ILE B 1 89 ? -8.109 -6.672 -6.703 1 97.81 89 ILE B O 1
ATOM 1796 N N . GLN B 1 90 ? -8.938 -8.688 -6.543 1 97.69 90 GLN B N 1
ATOM 1797 C CA . GLN B 1 90 ? -9.438 -8.734 -7.914 1 97.69 90 GLN B CA 1
ATOM 1798 C C . GLN B 1 90 ? -10.961 -8.688 -7.941 1 97.69 90 GLN B C 1
ATOM 1800 O O . GLN B 1 90 ? -11.625 -9.516 -7.305 1 97.69 90 GLN B O 1
ATOM 1805 N N . PHE B 1 91 ? -11.445 -7.762 -8.727 1 97.62 91 PHE B N 1
ATOM 1806 C CA . PHE B 1 91 ? -12.891 -7.633 -8.875 1 97.62 91 PHE B CA 1
ATOM 1807 C C . PHE B 1 91 ? -13.359 -8.234 -10.195 1 97.62 91 PHE B C 1
ATOM 1809 O O . PHE B 1 91 ? -12.562 -8.398 -11.117 1 97.62 91 PHE B O 1
ATOM 1816 N N . LYS B 1 92 ? -14.602 -8.516 -10.242 1 96.38 92 LYS B N 1
ATOM 1817 C CA . LYS B 1 92 ? -15.18 -9.055 -11.469 1 96.38 92 LYS B CA 1
ATOM 1818 C C . LYS B 1 92 ? -15.172 -8.016 -12.586 1 96.38 92 LYS B C 1
ATOM 1820 O O . LYS B 1 92 ? -14.914 -8.344 -13.75 1 96.38 92 LYS B O 1
ATOM 1825 N N . ASP B 1 93 ? -15.469 -6.805 -12.18 1 97.06 93 ASP B N 1
ATOM 1826 C CA . ASP B 1 93 ? -15.5 -5.734 -13.172 1 97.06 93 ASP B CA 1
ATOM 1827 C C . ASP B 1 93 ? -15.258 -4.375 -12.516 1 97.06 93 ASP B C 1
ATOM 1829 O O . ASP B 1 93 ? -15.078 -4.289 -11.297 1 97.06 93 ASP B O 1
ATOM 1833 N N . GLU B 1 94 ? -15.273 -3.346 -13.328 1 96.56 94 GLU B N 1
ATOM 1834 C CA . GLU B 1 94 ? -14.938 -2.004 -12.859 1 96.56 94 GLU B CA 1
ATOM 1835 C C . GLU B 1 94 ? -16.031 -1.454 -11.945 1 96.56 94 GLU B C 1
ATOM 1837 O O . GLU B 1 94 ? -15.742 -0.695 -11.016 1 96.56 94 GLU B O 1
ATOM 1842 N N . GLU B 1 95 ? -17.234 -1.808 -12.242 1 96.69 95 GLU B N 1
ATOM 1843 C CA . GLU B 1 95 ? -18.344 -1.331 -11.43 1 96.69 95 GLU B CA 1
ATOM 1844 C C . GLU B 1 95 ? -18.203 -1.805 -9.984 1 96.69 95 GLU B C 1
ATOM 1846 O O . GLU B 1 95 ? -18.375 -1.017 -9.047 1 96.69 95 GLU B O 1
ATOM 1851 N N . GLU B 1 96 ? -17.906 -3.068 -9.883 1 95.75 96 GLU B N 1
ATOM 1852 C CA . GLU B 1 96 ? -17.688 -3.621 -8.547 1 95.75 96 GLU B CA 1
ATOM 1853 C C . GLU B 1 96 ? -16.516 -2.943 -7.844 1 95.75 96 GLU B C 1
ATOM 1855 O O . GLU B 1 96 ? -16.594 -2.631 -6.652 1 95.75 96 GLU B O 1
ATOM 1860 N N . SER B 1 97 ? -15.484 -2.734 -8.523 1 96.94 97 SER B N 1
ATOM 1861 C CA . SER B 1 97 ? -14.312 -2.061 -7.973 1 96.94 97 SER B CA 1
ATOM 1862 C C . SER B 1 97 ? -14.664 -0.661 -7.48 1 96.94 97 SER B C 1
ATOM 1864 O O . SER B 1 97 ? -14.352 -0.302 -6.34 1 96.94 97 SER B O 1
ATOM 1866 N N . SER B 1 98 ? -15.391 0.056 -8.273 1 95.88 98 SER B N 1
ATOM 1867 C CA . SER B 1 98 ? -15.766 1.424 -7.934 1 95.88 98 SER B CA 1
ATOM 1868 C C . SER B 1 98 ? -16.703 1.454 -6.727 1 95.88 98 SER B C 1
ATOM 1870 O O . SER B 1 98 ? -16.562 2.312 -5.852 1 95.88 98 SER B O 1
ATOM 1872 N N . SER B 1 99 ? -17.641 0.519 -6.754 1 96.25 99 SER B N 1
ATOM 1873 C CA . SER B 1 99 ? -18.562 0.444 -5.633 1 96.25 99 SER B CA 1
ATOM 1874 C C . SER B 1 99 ? -17.844 0.115 -4.332 1 96.25 99 SER B C 1
ATOM 1876 O O . SER B 1 99 ? -18.172 0.657 -3.277 1 96.25 99 SER B O 1
ATOM 1878 N N . PHE B 1 100 ? -16.906 -0.751 -4.414 1 96.19 100 PHE B N 1
ATOM 1879 C CA . PHE B 1 100 ? -16.125 -1.122 -3.246 1 96.19 100 PHE B CA 1
ATOM 1880 C C . PHE B 1 100 ? -15.352 0.079 -2.711 1 96.19 100 PHE B C 1
ATOM 1882 O O . PHE B 1 100 ? -15.359 0.341 -1.506 1 96.19 100 PHE B O 1
ATOM 1889 N N . HIS B 1 101 ? -14.688 0.803 -3.555 1 96.38 101 HIS B N 1
ATOM 1890 C CA . HIS B 1 101 ? -13.945 1.994 -3.16 1 96.38 101 HIS B CA 1
ATOM 1891 C C . HIS B 1 101 ? -14.867 3.045 -2.555 1 96.38 101 HIS B C 1
ATOM 1893 O O . HIS B 1 101 ? -14.523 3.674 -1.55 1 96.38 101 HIS B O 1
ATOM 1899 N N . GLY B 1 102 ? -15.992 3.197 -3.189 1 95 102 GLY B N 1
ATOM 1900 C CA . GLY B 1 102 ? -16.984 4.102 -2.621 1 95 102 GLY B CA 1
ATOM 1901 C C . GLY B 1 102 ? -17.391 3.727 -1.21 1 95 102 GLY B C 1
ATOM 1902 O O . GLY B 1 102 ? -17.469 4.59 -0.332 1 95 102 GLY B O 1
ATOM 1903 N N . ALA B 1 103 ? -17.703 2.443 -1.029 1 93.56 103 ALA B N 1
ATOM 1904 C CA . ALA B 1 103 ? -18.078 1.96 0.301 1 93.56 103 ALA B CA 1
ATOM 1905 C C . ALA B 1 103 ? -16.938 2.193 1.297 1 93.56 103 ALA B C 1
ATOM 1907 O O . ALA B 1 103 ? -17.172 2.623 2.428 1 93.56 103 ALA B O 1
ATOM 1908 N N . PHE B 1 104 ? -15.75 1.931 0.878 1 94.12 104 PHE B N 1
ATOM 1909 C CA . PHE B 1 104 ? -14.586 2.121 1.737 1 94.12 104 PHE B CA 1
ATOM 1910 C C . PHE B 1 104 ? -14.477 3.572 2.188 1 94.12 104 PHE B C 1
ATOM 1912 O O . PHE B 1 104 ? -14.273 3.848 3.371 1 94.12 104 PHE B O 1
ATOM 1919 N N . GLU B 1 105 ? -14.602 4.449 1.277 1 91.56 105 GLU B N 1
ATOM 1920 C CA . GLU B 1 105 ? -14.523 5.871 1.597 1 91.56 105 GLU B CA 1
ATOM 1921 C C . GLU B 1 105 ? -15.641 6.285 2.551 1 91.56 105 GLU B C 1
ATOM 1923 O O . GLU B 1 105 ? -15.414 7.074 3.473 1 91.56 105 GLU B O 1
ATOM 1928 N N . GLN B 1 106 ? -16.828 5.848 2.297 1 89.06 106 GLN B N 1
ATOM 1929 C CA . GLN B 1 106 ? -17.969 6.168 3.154 1 89.06 106 GLN B CA 1
ATOM 1930 C C . GLN B 1 106 ? -17.734 5.664 4.578 1 89.06 106 GLN B C 1
ATOM 1932 O O . GLN B 1 106 ? -17.984 6.391 5.543 1 89.06 106 GLN B O 1
ATOM 1937 N N . TRP B 1 107 ? -17.266 4.484 4.648 1 87.5 107 TRP B N 1
ATOM 1938 C CA . TRP B 1 107 ? -17.016 3.889 5.957 1 87.5 107 TRP B CA 1
ATOM 1939 C C . TRP B 1 107 ? -15.906 4.629 6.695 1 87.5 107 TRP B C 1
ATOM 1941 O O . TRP B 1 107 ? -15.992 4.84 7.906 1 87.5 107 TRP B O 1
ATOM 1951 N N . LYS B 1 108 ? -14.852 4.949 5.996 1 87.25 108 LYS B N 1
ATOM 1952 C CA . LYS B 1 108 ? -13.758 5.715 6.594 1 87.25 108 LYS B CA 1
ATOM 1953 C C . LYS B 1 108 ? -14.266 7.035 7.164 1 87.25 108 LYS B C 1
ATOM 1955 O O . LYS B 1 108 ? -13.852 7.445 8.25 1 87.25 108 LYS B O 1
ATOM 1960 N N . LYS B 1 109 ? -15.109 7.746 6.457 1 85.25 109 LYS B N 1
ATOM 1961 C CA . LYS B 1 109 ? -15.695 9 6.93 1 85.25 109 LYS B CA 1
ATOM 1962 C C . LYS B 1 109 ? -16.516 8.781 8.195 1 85.25 109 LYS B C 1
ATOM 1964 O O . LYS B 1 109 ? -16.453 9.594 9.125 1 85.25 109 LYS B O 1
ATOM 1969 N N . GLU B 1 110 ? -17.266 7.734 8.219 1 80.75 110 GLU B N 1
ATOM 1970 C CA . GLU B 1 110 ? -18.109 7.426 9.375 1 80.75 110 GLU B CA 1
ATOM 1971 C C . GLU B 1 110 ? -17.25 7.164 10.609 1 80.75 110 GLU B C 1
ATOM 1973 O O . GLU B 1 110 ? -17.609 7.586 11.711 1 80.75 110 GLU B O 1
ATOM 1978 N N . VAL B 1 111 ? -16.234 6.426 10.445 1 78.62 111 VAL B N 1
ATOM 1979 C C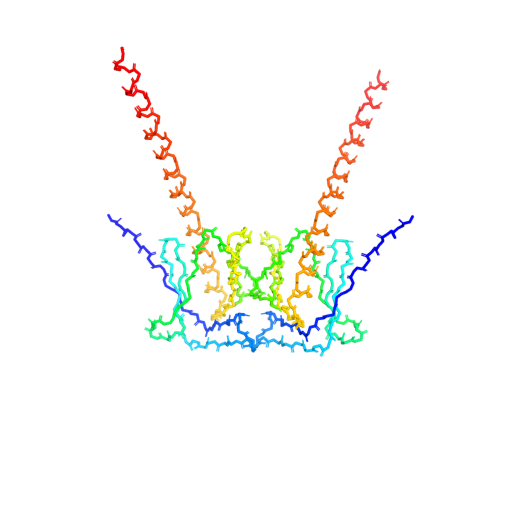A . VAL B 1 111 ? -15.344 6.121 11.555 1 78.62 111 VAL B CA 1
ATOM 1980 C C . VAL B 1 111 ? -14.734 7.414 12.094 1 78.62 111 VAL B C 1
ATOM 1982 O O . VAL B 1 111 ? -14.617 7.594 13.312 1 78.62 111 VAL B O 1
ATOM 1985 N N . VAL B 1 112 ? -14.344 8.289 11.234 1 72.19 112 VAL B N 1
ATOM 1986 C CA . VAL B 1 112 ? -13.766 9.562 11.641 1 72.19 112 VAL B CA 1
ATOM 1987 C C . VAL B 1 112 ? -14.797 10.367 12.438 1 72.19 112 VAL B C 1
ATOM 1989 O O . VAL B 1 112 ? -14.461 10.969 13.461 1 72.19 112 VAL B O 1
ATOM 1992 N N . ILE B 1 113 ? -16.016 10.32 11.992 1 70.25 113 ILE B N 1
ATOM 1993 C CA . ILE B 1 113 ? -17.094 11.039 12.672 1 70.25 113 ILE B CA 1
ATOM 1994 C C . ILE B 1 113 ? -17.328 10.43 14.055 1 70.25 113 ILE B C 1
ATOM 1996 O O . ILE B 1 113 ? -17.453 11.148 15.047 1 70.25 113 ILE B O 1
ATOM 2000 N N . GLN B 1 114 ? -17.312 9.117 14.031 1 69.44 114 GLN B N 1
ATOM 2001 C CA . GLN B 1 114 ? -17.531 8.438 15.305 1 69.44 114 GLN B CA 1
ATOM 2002 C C . GLN B 1 114 ? -16.406 8.766 16.297 1 69.44 114 GLN B C 1
ATOM 2004 O O . GLN B 1 114 ? -16.672 9 17.484 1 69.44 114 GLN B O 1
ATOM 2009 N N . VAL B 1 115 ? -15.219 8.781 15.844 1 67.06 115 VAL B N 1
ATOM 2010 C CA . VAL B 1 115 ? -14.07 9.078 16.703 1 67.06 115 VAL B CA 1
ATOM 2011 C C . VAL B 1 115 ? -14.141 10.531 17.156 1 67.06 115 VAL B C 1
ATOM 2013 O O . VAL B 1 115 ? -13.891 10.828 18.328 1 67.06 115 VAL B O 1
ATOM 2016 N N . ALA B 1 116 ? -14.508 11.336 16.234 1 67.56 116 ALA B N 1
ATOM 2017 C CA . ALA B 1 116 ? -14.648 12.75 16.578 1 67.56 116 ALA B CA 1
ATOM 2018 C C . ALA B 1 116 ? -15.758 12.953 17.609 1 67.56 116 ALA B C 1
ATOM 2020 O O . ALA B 1 116 ? -15.578 13.695 18.578 1 67.56 116 ALA B O 1
ATOM 2021 N N . PHE B 1 117 ? -16.781 12.289 17.422 1 69.69 117 PHE B N 1
ATOM 2022 C CA . PHE B 1 117 ? -17.891 12.375 18.359 1 69.69 117 PHE B CA 1
ATOM 2023 C C . PHE B 1 117 ? -17.5 11.836 19.734 1 69.69 117 PHE B C 1
ATOM 2025 O O . PHE B 1 117 ? -17.828 12.422 20.766 1 69.69 117 PHE B O 1
ATOM 2032 N N . PHE B 1 118 ? -16.719 10.727 19.625 1 68.12 118 PHE B N 1
ATOM 2033 C CA . PHE B 1 118 ? -16.266 10.133 20.859 1 68.12 118 PHE B CA 1
ATOM 2034 C C . PHE B 1 118 ? -15.312 11.07 21.594 1 68.12 118 PHE B C 1
ATOM 2036 O O . PHE B 1 118 ? -15.453 11.297 22.797 1 68.12 118 PHE B O 1
ATOM 2043 N N . GLN B 1 119 ? -14.383 11.617 20.828 1 67.19 119 GLN B N 1
ATOM 2044 C CA . GLN B 1 119 ? -13.422 12.539 21.422 1 67.19 119 GLN B CA 1
ATOM 2045 C C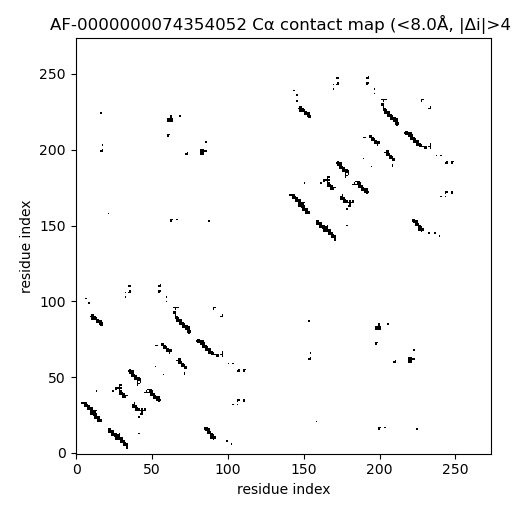 . GLN B 1 119 ? -14.109 13.812 21.906 1 67.19 119 GLN B C 1
ATOM 2047 O O . GLN B 1 119 ? -13.773 14.328 22.984 1 67.19 119 GLN B O 1
ATOM 2052 N N . LEU B 1 120 ? -15.023 14.281 21.094 1 70.38 120 LEU B N 1
ATOM 2053 C CA . LEU B 1 120 ? -15.812 15.438 21.516 1 70.38 120 LEU B CA 1
ATOM 2054 C C . LEU B 1 120 ? -16.641 15.117 22.766 1 70.38 120 LEU B C 1
ATOM 2056 O O . LEU B 1 120 ? -16.734 15.938 23.672 1 70.38 120 LEU B O 1
ATOM 2060 N N . GLY B 1 121 ? -17.25 13.953 22.719 1 66.19 121 GLY B N 1
ATOM 2061 C CA . GLY B 1 121 ? -17.984 13.516 23.891 1 66.19 121 GLY B CA 1
ATOM 2062 C C . GLY B 1 121 ? -17.125 13.43 25.141 1 66.19 121 GLY B C 1
ATOM 2063 O O . GLY B 1 121 ? -17.547 13.867 26.219 1 66.19 121 GLY B O 1
ATOM 2064 N N . PHE B 1 122 ? -15.984 12.852 24.969 1 65.5 122 PHE B N 1
ATOM 2065 C CA . PHE B 1 122 ? -15.031 12.75 26.078 1 65.5 122 PHE B CA 1
ATOM 2066 C C . PHE B 1 122 ? -14.641 14.133 26.594 1 65.5 122 PHE B C 1
ATOM 2068 O O . PHE B 1 122 ? -14.562 14.352 27.797 1 65.5 122 PHE B O 1
ATOM 2075 N N . ILE B 1 123 ? -14.445 15.039 25.703 1 68 123 ILE B N 1
ATOM 2076 C CA . ILE B 1 123 ? -14.078 16.406 26.078 1 68 123 ILE B CA 1
ATOM 2077 C C . ILE B 1 123 ? -15.25 17.078 26.781 1 68 123 ILE B C 1
ATOM 2079 O O . ILE B 1 123 ? -15.07 17.734 27.797 1 68 123 ILE B O 1
ATOM 2083 N N . THR B 1 124 ? -16.438 16.938 26.281 1 71.06 124 THR B N 1
ATOM 2084 C CA . THR B 1 124 ? -17.625 17.547 26.859 1 71.06 124 THR B CA 1
ATOM 2085 C C . THR B 1 124 ? -17.906 16.969 28.25 1 71.06 124 THR B C 1
ATOM 2087 O O . THR B 1 124 ? -18.25 17.719 29.172 1 71.06 124 THR B O 1
ATOM 2090 N N . GLU B 1 125 ? -17.719 15.656 28.344 1 68.44 125 GLU B N 1
ATOM 2091 C CA . GLU B 1 125 ? -17.922 15.008 29.625 1 68.44 125 GLU B CA 1
ATOM 2092 C C . GLU B 1 125 ? -16.906 15.516 30.656 1 68.44 125 GLU B C 1
ATOM 2094 O O . GLU B 1 125 ? -17.266 15.758 31.812 1 68.44 125 GLU B O 1
ATOM 2099 N N . ARG B 1 126 ? -15.703 15.695 30.172 1 67.19 126 ARG B N 1
ATOM 2100 C CA . ARG B 1 126 ? -14.648 16.203 31.047 1 67.19 126 ARG B CA 1
ATOM 2101 C C . ARG B 1 126 ? -14.906 17.656 31.438 1 67.19 126 ARG B C 1
ATOM 2103 O O . ARG B 1 126 ? -14.719 18.031 32.594 1 67.19 126 ARG B O 1
ATOM 2110 N N . LEU B 1 127 ? -15.344 18.422 30.594 1 67.25 127 LEU B N 1
ATOM 2111 C CA . LEU B 1 127 ? -15.656 19.828 30.844 1 67.25 127 LEU B CA 1
ATOM 2112 C C . LEU B 1 127 ? -16.844 19.953 31.797 1 67.25 127 LEU B C 1
ATOM 2114 O O . LEU B 1 127 ? -16.828 20.797 32.719 1 67.25 127 LEU B O 1
ATOM 2118 N N . LEU B 1 128 ? -17.875 19.125 31.703 1 69.5 128 LEU B N 1
ATOM 2119 C CA . LEU B 1 128 ? -19.047 19.125 32.594 1 69.5 128 LEU B CA 1
ATOM 2120 C C . LEU B 1 128 ? -18.672 18.656 34 1 69.5 128 LEU B C 1
ATOM 2122 O O . LEU B 1 128 ? -19.125 19.219 34.969 1 69.5 128 LEU B O 1
ATOM 2126 N N . ALA B 1 129 ? -17.75 17.734 34.031 1 69.56 129 ALA B N 1
ATOM 2127 C CA . ALA B 1 129 ? -17.266 17.25 35.312 1 69.56 129 ALA B CA 1
ATOM 2128 C C . ALA B 1 129 ? -16.438 18.297 36.031 1 69.56 129 ALA B C 1
ATOM 2130 O O . ALA B 1 129 ? -16.562 18.484 37.25 1 69.56 129 ALA B O 1
ATOM 2131 N N . GLU B 1 130 ? -15.672 18.969 35.281 1 68.5 130 GLU B N 1
ATOM 2132 C CA . GLU B 1 130 ? -14.867 20.047 35.844 1 68.5 130 GLU B CA 1
ATOM 2133 C C . GLU B 1 130 ? -15.742 21.188 36.344 1 68.5 130 GLU B C 1
ATOM 2135 O O . GLU B 1 130 ? -15.484 21.766 37.406 1 68.5 130 GLU B O 1
ATOM 2140 N N . ARG B 1 131 ? -16.766 21.516 35.688 1 70.06 131 ARG B N 1
ATOM 2141 C CA . ARG B 1 131 ? -17.672 22.594 36.062 1 70.06 131 ARG B CA 1
ATOM 2142 C C . ARG B 1 131 ? -18.5 22.203 37.281 1 70.06 131 ARG B C 1
ATOM 2144 O O . ARG B 1 131 ? -18.812 23.047 38.125 1 70.06 131 ARG B O 1
ATOM 2151 N N . SER B 1 132 ? -18.844 21 37.375 1 70.69 132 SER B N 1
ATOM 2152 C CA . SER B 1 132 ? -19.609 20.516 38.531 1 70.69 132 SER B CA 1
ATOM 2153 C C . SER B 1 132 ? -18.766 20.547 39.781 1 70.69 132 SER B C 1
ATOM 2155 O O . SER B 1 132 ? -19.281 20.859 40.875 1 70.69 132 SER B O 1
ATOM 2157 N N . ASN B 1 133 ? -17.547 20.359 39.656 1 69.69 133 ASN B N 1
ATOM 2158 C CA . ASN B 1 133 ? -16.641 20.422 40.812 1 69.69 133 ASN B CA 1
ATOM 2159 C C . ASN B 1 133 ? -16.375 21.875 41.25 1 69.69 133 ASN B C 1
ATOM 2161 O O . ASN B 1 133 ? -16.125 22.141 42.406 1 69.69 133 ASN B O 1
ATOM 2165 N N . GLU B 1 134 ? -16.438 22.812 40.469 1 65.56 134 GLU B N 1
ATOM 2166 C CA . GLU B 1 134 ? -16.25 24.234 40.781 1 65.56 134 GLU B CA 1
ATOM 2167 C C . GLU B 1 134 ? -17.453 24.797 41.531 1 65.56 134 GLU B C 1
ATOM 2169 O O . GLU B 1 134 ? -17.312 25.766 42.281 1 65.56 134 GLU B O 1
ATOM 2174 N N . HIS B 1 135 ? -18.562 24.25 41.469 1 57.03 135 HIS B N 1
ATOM 2175 C CA . HIS B 1 135 ? -19.734 24.766 42.188 1 57.03 135 HIS B CA 1
ATOM 2176 C C . HIS B 1 135 ? -19.844 24.141 43.594 1 57.03 135 HIS B C 1
ATOM 2178 O O . HIS B 1 135 ? -20.766 24.453 44.344 1 57.03 135 HIS B O 1
ATOM 2184 N N . LYS B 1 136 ? -19.031 23.25 43.812 1 57.56 136 LYS B N 1
ATOM 2185 C CA . LYS B 1 136 ? -19.062 22.625 45.125 1 57.56 136 LYS B CA 1
ATOM 2186 C C . LYS B 1 136 ? -18.219 23.391 46.125 1 57.56 136 LYS B C 1
ATOM 2188 O O . LYS B 1 136 ? -18.172 23.047 47.312 1 57.56 136 LYS B O 1
ATOM 2193 N N . TYR B 1 137 ? -17.438 24.422 45.844 1 39.75 137 TYR B N 1
ATOM 2194 C CA . TYR B 1 137 ? -16.906 25.266 46.906 1 39.75 137 TYR B CA 1
ATOM 2195 C C . TYR B 1 137 ? -17.734 26.531 47.094 1 39.75 137 TYR B C 1
ATOM 2197 O O . TYR B 1 137 ? -18.297 27.047 46.125 1 39.75 137 TYR B O 1
#